Protein AF-A0A0B5JHI3-F1 (afdb_monomer_lite)

Sequence (191 aa):
KFLHDGGWDASKRYFVVAANASNKIAAVDTKTGKLAALIDTAKIPHPGRGANFVHPKFGPVWATGHLGADVVTLISTPSDNPKYKQYKQYNWKVVQEMKHVPGNLFVKTHPKSKHFWADAPQNPEKAVAESVAVWDMADLSKPKKIINVAKDSGLPETKAIKRAVHPEYSADGSEVWISLWGGKTDQSAIV

Radius of gyration: 16.78 Å; chains: 1; bounding box: 39×37×48 Å

pLDDT: mean 96.83, std 4.03, range [58.94, 98.94]

Secondary structure (DSSP, 8-state):
-----EEE-TTSSEEEEEEGGGTEEEEEETTTTEEEEEEE-SSSEEEEEEEEEEETTTEEEEEEEESSSSEEEEEE----SGGGGGGGGGTTSEEEEEE--S----EE--TT-SEEEEE-TT-SSHHHHTEEEEEETTB-SS-SEEEEHHHHTTPPP-SS--EEEEEEE-TTSS-EEEEEE--TTS--EE-

Structure (mmCIF, N/CA/C/O backbone):
data_AF-A0A0B5JHI3-F1
#
_entry.id   AF-A0A0B5JHI3-F1
#
loop_
_atom_site.group_PDB
_atom_site.id
_atom_site.type_symbol
_atom_site.label_atom_id
_atom_site.label_alt_id
_atom_site.label_comp_id
_atom_site.label_asym_id
_atom_site.label_entity_id
_atom_site.label_seq_id
_atom_site.pdbx_PDB_ins_code
_atom_site.Cartn_x
_atom_site.Cartn_y
_atom_site.Cartn_z
_atom_site.occupancy
_atom_site.B_iso_or_equiv
_atom_site.auth_seq_id
_atom_site.auth_comp_id
_atom_site.auth_asym_id
_atom_site.auth_atom_id
_atom_site.pdbx_PDB_model_num
ATOM 1 N N . LYS A 1 1 ? 1.661 23.040 5.994 1.00 58.94 1 LYS A N 1
ATOM 2 C C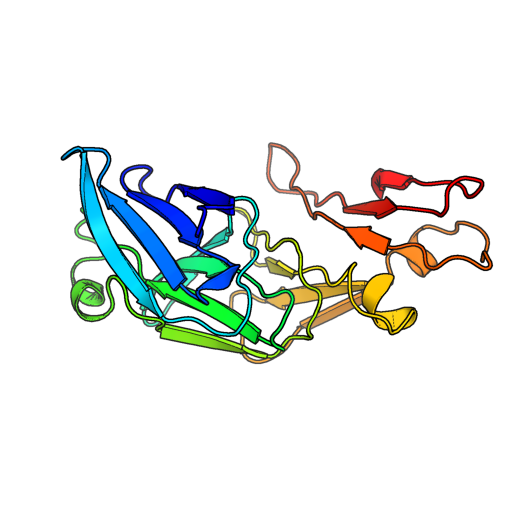A . LYS A 1 1 ? 1.701 21.554 6.002 1.00 58.94 1 LYS A CA 1
ATOM 3 C C . LYS A 1 1 ? 0.374 21.075 5.438 1.00 58.94 1 LYS A C 1
ATOM 5 O O . LYS A 1 1 ? -0.641 21.552 5.924 1.00 58.94 1 LYS A O 1
ATOM 10 N N . PHE A 1 2 ? 0.384 20.235 4.405 1.00 75.44 2 PHE A N 1
ATOM 11 C CA . PHE A 1 2 ? -0.819 19.847 3.663 1.00 75.44 2 PHE A CA 1
ATOM 12 C C . PHE A 1 2 ? -1.090 18.351 3.801 1.00 75.44 2 PHE A C 1
ATOM 14 O O . PHE A 1 2 ? -0.165 17.570 4.033 1.00 75.44 2 PHE A O 1
ATOM 21 N N . LEU A 1 3 ? -2.363 17.988 3.681 1.00 78.19 3 LEU A N 1
ATOM 22 C CA . LEU A 1 3 ? -2.764 16.613 3.421 1.00 78.19 3 LEU A CA 1
ATOM 23 C C . LEU A 1 3 ? -2.479 16.310 1.950 1.00 78.19 3 LEU A C 1
ATOM 25 O O . LEU A 1 3 ? -2.640 17.191 1.105 1.00 78.19 3 LEU A O 1
ATOM 29 N N . HIS A 1 4 ? -2.011 15.101 1.672 1.00 90.81 4 HIS A N 1
ATOM 3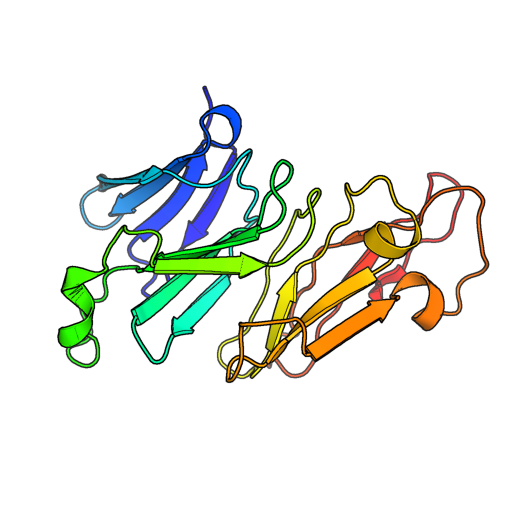0 C CA . HIS A 1 4 ? -1.588 14.691 0.340 1.00 90.81 4 HIS A CA 1
ATOM 31 C C . HIS A 1 4 ? -2.628 13.751 -0.278 1.00 90.81 4 HIS A C 1
ATOM 33 O O . HIS A 1 4 ? -3.484 14.178 -1.046 1.00 90.81 4 HIS A O 1
ATO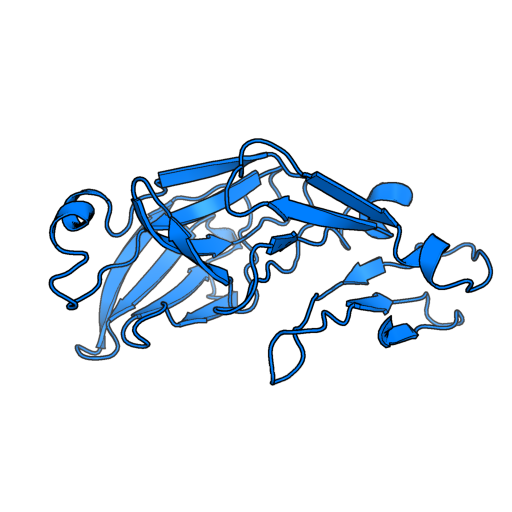M 39 N N . ASP A 1 5 ? -2.603 12.488 0.122 1.00 93.62 5 ASP A N 1
ATOM 40 C CA . ASP A 1 5 ? -3.436 11.405 -0.384 1.00 93.62 5 ASP A CA 1
ATOM 41 C C . ASP A 1 5 ? -3.955 10.537 0.767 1.00 93.62 5 ASP A C 1
ATOM 43 O O . ASP A 1 5 ? -3.453 10.570 1.892 1.00 93.62 5 ASP A O 1
ATOM 47 N N . GLY A 1 6 ? -5.027 9.799 0.508 1.00 96.62 6 GLY A N 1
ATOM 48 C CA . GLY A 1 6 ? -5.704 9.005 1.516 1.00 96.62 6 GLY A CA 1
ATOM 49 C C . GLY A 1 6 ? -6.861 8.202 0.950 1.00 96.62 6 GLY A C 1
ATOM 50 O O . GLY A 1 6 ? -7.236 8.325 -0.219 1.00 96.62 6 GLY A O 1
ATOM 51 N N . GLY A 1 7 ? -7.457 7.384 1.803 1.00 97.94 7 GLY A N 1
ATOM 52 C CA . GLY A 1 7 ? -8.605 6.572 1.447 1.00 97.94 7 GLY A CA 1
ATOM 53 C C . GLY A 1 7 ? -9.458 6.220 2.647 1.00 97.94 7 GLY A C 1
ATOM 54 O O . GLY A 1 7 ? -9.195 6.603 3.783 1.00 97.94 7 GLY A O 1
ATOM 55 N N . TRP A 1 8 ? -10.530 5.498 2.369 1.00 98.62 8 TRP A N 1
ATOM 56 C CA . TRP A 1 8 ? -11.433 5.018 3.397 1.00 98.62 8 TRP A CA 1
ATOM 57 C C . TRP A 1 8 ? -10.847 3.812 4.123 1.00 98.62 8 TRP A C 1
ATOM 59 O O . TRP A 1 8 ? -10.213 2.954 3.501 1.00 98.62 8 TRP A O 1
ATOM 69 N N . ASP A 1 9 ? -11.135 3.706 5.416 1.00 98.44 9 ASP A N 1
ATOM 70 C CA . ASP A 1 9 ? -11.030 2.433 6.120 1.00 98.44 9 ASP A CA 1
ATOM 71 C C . ASP A 1 9 ? -12.020 1.400 5.540 1.00 98.44 9 ASP A C 1
ATOM 73 O O . ASP A 1 9 ? -12.946 1.733 4.792 1.00 98.44 9 ASP A O 1
ATOM 77 N N . ALA A 1 10 ? -11.867 0.132 5.923 1.00 97.44 10 ALA A N 1
ATOM 78 C CA . ALA A 1 10 ? -12.709 -0.959 5.431 1.00 97.44 10 ALA A CA 1
ATOM 79 C C . ALA A 1 10 ? -14.218 -0.742 5.670 1.00 97.44 10 ALA A C 1
ATOM 81 O O . ALA A 1 10 ? -15.034 -1.204 4.870 1.00 97.44 10 ALA A O 1
ATOM 82 N N . SER A 1 11 ? -14.600 -0.047 6.749 1.00 96.94 11 SER A N 1
ATOM 83 C CA . SER A 1 11 ? -16.004 0.241 7.074 1.00 96.94 11 SER A CA 1
ATOM 84 C C . SER A 1 11 ? -16.587 1.436 6.315 1.00 96.94 11 SER A C 1
ATOM 86 O O . SER A 1 11 ? -17.799 1.646 6.366 1.00 96.94 11 SER A O 1
ATOM 88 N N . LYS A 1 12 ? -15.751 2.198 5.593 1.00 97.06 12 LYS A N 1
ATOM 89 C CA . LYS A 1 12 ? -16.116 3.450 4.909 1.00 97.06 12 LYS A CA 1
ATOM 90 C C . LYS A 1 12 ? -16.665 4.527 5.852 1.00 97.06 12 LYS A C 1
ATOM 92 O O . LYS A 1 12 ? -17.479 5.353 5.440 1.00 97.06 12 LYS A O 1
ATOM 97 N N . ARG A 1 13 ? -16.221 4.529 7.110 1.00 97.94 13 ARG A N 1
ATOM 98 C CA . ARG A 1 13 ? -16.588 5.546 8.110 1.00 97.94 13 ARG A CA 1
ATOM 99 C C . ARG A 1 13 ? -15.463 6.540 8.351 1.00 97.94 13 ARG A C 1
ATOM 101 O O . ARG A 1 13 ? -15.719 7.709 8.625 1.00 97.94 13 ARG A O 1
ATOM 108 N N . TYR A 1 14 ? -14.223 6.086 8.278 1.00 98.62 14 TYR A N 1
ATOM 109 C CA . TYR A 1 14 ? -13.064 6.909 8.555 1.00 98.62 14 TYR A CA 1
ATOM 110 C C . TYR A 1 14 ? -12.322 7.207 7.265 1.00 98.62 14 TYR A C 1
ATOM 112 O O . TYR A 1 14 ? -11.934 6.295 6.535 1.00 98.62 14 TYR A O 1
ATOM 120 N N . PHE A 1 15 ? -12.104 8.490 7.001 1.00 98.44 15 PHE A N 1
ATOM 121 C CA . PHE A 1 15 ? -11.183 8.913 5.959 1.00 98.44 15 PHE A CA 1
ATOM 122 C C . PHE A 1 15 ? -9.782 9.025 6.563 1.00 98.44 15 PHE A C 1
ATOM 124 O O . PHE A 1 15 ? -9.563 9.784 7.509 1.00 98.44 15 PHE A O 1
ATOM 131 N N . VAL A 1 16 ? -8.855 8.223 6.047 1.00 98.06 16 VAL A N 1
ATOM 132 C CA . VAL A 1 16 ? -7.486 8.054 6.538 1.00 98.06 16 VAL A CA 1
ATOM 133 C C . VAL A 1 16 ? -6.541 8.670 5.514 1.00 98.06 16 VAL A C 1
ATOM 135 O O . VAL A 1 16 ? -6.488 8.226 4.369 1.00 98.06 16 VAL A O 1
ATOM 138 N N . VAL A 1 17 ? -5.827 9.725 5.902 1.00 97.94 17 VAL A N 1
ATOM 139 C CA . VAL A 1 17 ? -5.123 10.611 4.967 1.00 97.94 17 VAL A CA 1
ATOM 140 C C . VAL A 1 17 ? -3.734 10.989 5.464 1.00 97.94 17 VAL A C 1
ATOM 142 O O . VAL A 1 17 ? -3.527 11.294 6.640 1.00 97.94 17 VAL A O 1
ATOM 145 N N . ALA A 1 18 ? -2.761 10.975 4.559 1.00 97.75 18 ALA A N 1
ATOM 146 C CA . ALA A 1 18 ? -1.377 11.286 4.848 1.00 97.75 18 ALA A CA 1
ATOM 147 C C . ALA A 1 18 ? -1.137 12.794 4.952 1.00 97.75 18 ALA A C 1
ATOM 149 O O . ALA A 1 18 ? -1.386 13.563 4.024 1.00 97.75 18 ALA A O 1
ATOM 150 N N . ALA A 1 19 ? -0.551 13.207 6.073 1.00 96.00 19 ALA A N 1
ATOM 151 C CA . ALA A 1 19 ? 0.162 14.470 6.213 1.00 96.00 19 ALA A CA 1
ATOM 152 C C . ALA A 1 19 ? 1.655 14.197 5.965 1.00 96.00 19 ALA A C 1
ATOM 154 O O . ALA A 1 19 ? 2.467 14.203 6.897 1.00 96.00 19 ALA A O 1
ATOM 155 N N . ASN A 1 20 ? 2.006 13.895 4.711 1.00 88.12 20 ASN A N 1
ATOM 156 C CA . ASN A 1 20 ? 3.274 13.260 4.326 1.00 88.12 20 ASN A CA 1
ATOM 157 C C . ASN A 1 20 ? 4.531 13.972 4.868 1.00 88.12 20 ASN A C 1
ATOM 159 O O . ASN A 1 20 ? 5.359 13.349 5.527 1.00 88.12 20 ASN A O 1
ATOM 163 N N . ALA A 1 21 ? 4.631 15.294 4.715 1.00 93.31 21 ALA A N 1
ATOM 164 C CA . ALA A 1 21 ? 5.753 16.110 5.186 1.00 93.31 21 ALA A CA 1
ATOM 165 C C . ALA A 1 21 ? 5.845 16.206 6.722 1.00 93.31 21 ALA A C 1
ATOM 167 O O . ALA A 1 21 ? 6.767 16.818 7.258 1.00 93.31 21 ALA A O 1
ATOM 168 N N . SER A 1 22 ? 4.868 15.652 7.443 1.00 96.38 22 SER A N 1
ATOM 169 C CA . SER A 1 22 ? 4.857 15.562 8.905 1.00 96.38 22 SER A CA 1
ATOM 170 C C . SER A 1 22 ? 5.034 14.139 9.424 1.00 96.38 22 SER A C 1
ATOM 172 O O . SER A 1 22 ? 4.999 13.976 10.637 1.00 96.38 22 SER A O 1
ATOM 174 N N . ASN A 1 23 ? 5.217 13.141 8.548 1.00 97.88 23 ASN A N 1
ATOM 175 C CA . ASN A 1 23 ? 5.314 11.718 8.903 1.00 97.88 23 ASN A CA 1
ATOM 176 C C . ASN A 1 23 ? 4.109 11.213 9.716 1.00 97.88 23 ASN A C 1
ATOM 178 O O . ASN A 1 23 ? 4.252 10.394 10.622 1.00 97.88 23 ASN A O 1
ATOM 182 N N . LYS A 1 24 ? 2.912 11.724 9.410 1.00 98.31 24 LYS A N 1
ATOM 183 C CA . LYS A 1 24 ? 1.686 11.401 10.144 1.00 98.31 24 LYS A CA 1
ATOM 184 C C . LYS A 1 24 ? 0.563 10.975 9.213 1.00 98.31 24 LYS A C 1
ATOM 186 O O . LYS A 1 24 ? 0.466 11.457 8.083 1.00 98.31 24 LYS A O 1
ATOM 191 N N . ILE A 1 25 ? -0.331 10.156 9.748 1.00 98.56 25 ILE A N 1
ATOM 192 C CA . ILE A 1 25 ? -1.634 9.840 9.171 1.00 98.56 25 ILE A CA 1
ATOM 193 C C . ILE A 1 25 ? -2.717 10.467 10.049 1.00 98.56 25 ILE A C 1
ATOM 195 O O . ILE A 1 25 ? -2.747 10.250 11.258 1.00 98.56 25 ILE A O 1
ATOM 199 N N . ALA A 1 26 ? -3.608 11.253 9.457 1.00 98.25 26 ALA A N 1
ATOM 200 C CA . ALA A 1 26 ? -4.803 11.754 10.121 1.00 98.25 26 ALA A CA 1
ATOM 201 C C . ALA A 1 26 ? -5.988 10.841 9.793 1.00 98.25 26 ALA A C 1
ATOM 203 O O . ALA A 1 26 ? -6.196 10.480 8.637 1.00 98.25 26 ALA A O 1
ATOM 204 N N . ALA A 1 27 ? -6.780 10.491 10.802 1.00 98.31 27 ALA A N 1
ATOM 205 C CA . ALA A 1 27 ? -8.038 9.779 10.630 1.00 98.31 27 ALA A CA 1
ATOM 206 C C . ALA A 1 27 ? -9.198 10.705 10.994 1.00 98.31 27 ALA A C 1
ATOM 208 O O . ALA A 1 27 ? -9.239 11.239 12.103 1.00 98.31 27 ALA A O 1
ATOM 209 N N . VAL A 1 28 ? -10.146 10.887 10.082 1.00 98.25 28 VAL A N 1
ATOM 210 C CA . VAL A 1 28 ? -11.341 11.718 10.272 1.00 98.25 28 VAL A CA 1
ATOM 211 C C . VAL A 1 28 ? -12.564 10.813 10.322 1.00 98.25 28 VAL A C 1
ATOM 213 O O . VAL A 1 28 ? -12.802 10.054 9.388 1.00 98.25 28 VAL A O 1
ATOM 216 N N . ASP A 1 29 ? -13.346 10.889 11.399 1.00 98.38 29 ASP A N 1
ATOM 217 C CA . ASP A 1 29 ? -14.644 10.217 11.495 1.00 98.38 29 ASP A CA 1
ATOM 218 C C . ASP A 1 29 ? -15.668 11.010 10.691 1.00 98.38 29 ASP A C 1
ATOM 220 O O . ASP A 1 29 ? -16.120 12.073 11.120 1.00 98.38 29 ASP A O 1
ATOM 224 N N . THR A 1 30 ? -16.051 10.509 9.522 1.00 97.75 30 THR A N 1
ATOM 225 C CA . THR A 1 30 ? -16.950 11.250 8.630 1.00 97.75 30 THR A CA 1
ATOM 226 C C . THR A 1 30 ? -18.398 11.203 9.091 1.00 97.75 30 THR A C 1
ATOM 228 O O . THR A 1 30 ? -19.191 12.046 8.680 1.00 97.75 30 THR A O 1
ATOM 231 N N . LYS A 1 31 ? -18.737 10.299 10.018 1.00 97.00 31 LYS A N 1
ATOM 232 C CA . LYS A 1 31 ? -20.050 10.291 10.670 1.00 97.00 31 LYS A CA 1
ATOM 233 C C . LYS A 1 31 ? -20.214 11.476 11.619 1.00 97.00 31 LYS A C 1
ATOM 235 O O . LYS A 1 31 ? -21.313 12.003 11.748 1.00 97.00 31 LYS A O 1
ATOM 240 N N . THR A 1 32 ? -19.145 11.869 1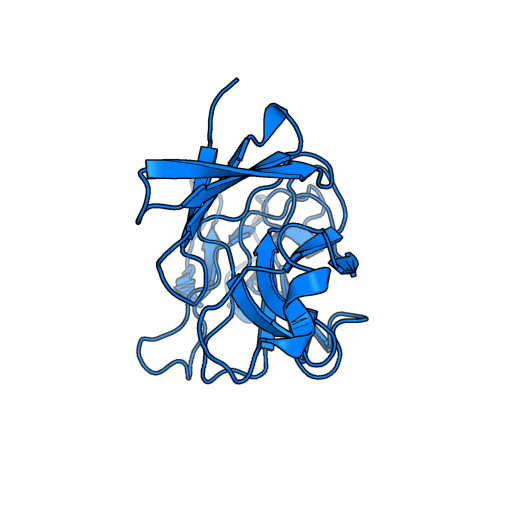2.315 1.00 97.50 32 THR A N 1
ATOM 241 C CA . THR A 1 32 ? -19.180 12.983 13.282 1.00 97.50 32 THR A CA 1
ATOM 242 C C . THR A 1 32 ? -18.551 14.269 12.752 1.00 97.50 32 THR A C 1
ATOM 244 O O . THR A 1 32 ? -18.723 15.319 13.367 1.00 97.50 32 THR A O 1
ATOM 247 N N . GLY A 1 33 ? -17.825 14.201 11.632 1.00 96.62 33 GLY A N 1
ATOM 248 C CA . GLY A 1 33 ? -17.089 15.320 11.045 1.00 96.62 33 GLY A CA 1
ATOM 249 C C . GLY A 1 33 ? -15.859 15.743 11.854 1.00 96.62 33 GLY A C 1
ATOM 250 O O . GLY A 1 33 ? -15.411 16.879 11.724 1.00 96.62 33 GLY A O 1
ATOM 251 N N . LYS A 1 34 ? -15.329 14.874 12.726 1.00 97.81 34 LYS A N 1
ATOM 252 C CA . LYS A 1 34 ? -14.251 15.212 13.671 1.00 97.81 34 LYS A CA 1
ATOM 253 C C . LYS A 1 34 ? -12.987 14.400 13.419 1.00 97.81 34 LYS A C 1
ATOM 255 O O . LYS A 1 34 ? -13.039 13.267 12.945 1.00 97.81 34 LYS A O 1
ATOM 260 N N . LEU A 1 35 ? -11.843 14.969 13.800 1.00 98.06 35 LEU A N 1
ATOM 261 C CA . LEU A 1 35 ? -10.581 14.237 13.867 1.00 98.06 35 LEU A CA 1
ATOM 262 C C . LEU A 1 35 ? -10.716 13.102 14.894 1.00 98.06 35 LEU A C 1
ATOM 264 O O . LEU A 1 35 ? -10.970 13.353 16.070 1.00 98.06 35 LEU A O 1
ATOM 268 N N . ALA A 1 36 ? -10.558 11.864 14.437 1.00 98.12 36 ALA A N 1
ATOM 269 C CA . ALA A 1 36 ? -10.592 10.670 15.271 1.00 98.12 36 ALA A CA 1
ATOM 270 C C . ALA A 1 36 ? -9.218 10.371 15.879 1.00 98.12 36 ALA A C 1
ATOM 272 O O . ALA A 1 36 ? -9.134 9.980 17.041 1.00 98.12 36 ALA A O 1
ATOM 273 N N . ALA A 1 37 ? -8.149 10.551 15.097 1.00 98.31 37 ALA A N 1
ATOM 274 C CA . ALA A 1 37 ? -6.782 10.330 15.547 1.00 98.31 37 ALA A CA 1
ATOM 275 C C . ALA A 1 37 ? -5.752 11.018 14.647 1.00 98.31 37 ALA A C 1
ATOM 277 O O . ALA A 1 37 ? -6.005 11.300 13.473 1.00 98.31 37 ALA A O 1
ATOM 278 N N . LEU A 1 38 ? -4.562 11.221 15.207 1.00 98.19 38 LEU A N 1
ATOM 279 C CA . LEU A 1 38 ? -3.359 11.597 14.482 1.00 98.19 38 LEU A CA 1
ATOM 280 C C . LEU A 1 38 ? -2.263 10.587 14.838 1.00 98.19 38 LEU A C 1
ATOM 282 O O . LEU A 1 38 ? -1.825 10.528 15.983 1.00 98.19 38 LEU A O 1
ATOM 286 N N . ILE A 1 39 ? -1.874 9.769 13.867 1.00 98.62 39 ILE A N 1
ATOM 287 C CA . ILE A 1 39 ? -0.998 8.612 14.043 1.00 98.62 39 ILE A CA 1
ATOM 288 C C . ILE A 1 39 ? 0.394 8.956 13.514 1.00 98.62 39 ILE A C 1
ATOM 290 O O . ILE A 1 39 ? 0.531 9.384 12.368 1.00 98.62 39 ILE A O 1
ATOM 294 N N . ASP A 1 40 ? 1.421 8.768 14.341 1.00 98.44 40 ASP A N 1
ATOM 295 C CA . ASP A 1 40 ? 2.821 8.837 13.920 1.00 98.44 40 ASP A CA 1
ATOM 296 C C . ASP A 1 40 ? 3.211 7.618 13.083 1.00 98.44 40 ASP A C 1
ATOM 298 O O . ASP A 1 40 ? 2.812 6.494 13.380 1.00 98.44 40 ASP A O 1
ATOM 302 N N . THR A 1 41 ? 3.991 7.849 12.030 1.00 98.25 41 THR A N 1
ATOM 303 C CA . THR A 1 41 ? 4.439 6.814 11.089 1.00 98.25 41 THR A CA 1
ATOM 304 C C . THR A 1 41 ? 5.890 7.043 10.680 1.00 98.25 41 THR A C 1
ATOM 306 O O . THR A 1 41 ? 6.493 8.067 11.013 1.00 98.25 41 THR A O 1
ATOM 309 N N . ALA A 1 42 ? 6.449 6.106 9.917 1.00 98.38 42 ALA A N 1
ATOM 310 C CA . ALA A 1 42 ? 7.751 6.284 9.296 1.00 98.38 42 ALA A CA 1
ATOM 311 C C . ALA A 1 42 ? 7.769 7.441 8.268 1.00 98.38 42 ALA A C 1
ATOM 313 O O . ALA A 1 42 ? 6.756 8.061 7.929 1.00 98.38 42 ALA A O 1
ATOM 314 N N . LYS A 1 43 ? 8.963 7.762 7.766 1.00 98.31 43 LYS A N 1
ATOM 315 C CA . LYS A 1 43 ? 9.224 8.971 6.975 1.00 98.31 43 LYS A CA 1
ATOM 316 C C . LYS A 1 43 ? 8.429 9.016 5.659 1.00 98.31 43 LYS A C 1
ATOM 318 O O . LYS A 1 43 ? 8.504 8.088 4.861 1.00 98.31 43 LYS A O 1
ATOM 323 N N . ILE A 1 44 ? 7.738 10.133 5.412 1.00 97.81 44 ILE A N 1
ATOM 324 C CA . ILE A 1 44 ? 6.985 10.467 4.186 1.00 97.81 44 ILE A CA 1
ATOM 325 C C . ILE A 1 44 ? 6.042 9.321 3.759 1.00 97.81 44 ILE A C 1
ATOM 327 O O . ILE A 1 44 ? 6.320 8.637 2.770 1.00 97.81 44 ILE A O 1
ATOM 331 N N . PRO A 1 45 ? 4.949 9.072 4.507 1.00 98.44 45 PRO A N 1
ATOM 332 C CA . PRO A 1 45 ? 3.928 8.116 4.089 1.00 98.44 45 PRO A CA 1
ATOM 333 C C . PRO A 1 45 ? 3.295 8.556 2.765 1.00 98.44 45 PRO A C 1
ATOM 335 O O . PRO A 1 45 ? 3.018 9.744 2.578 1.00 98.44 45 PRO A O 1
ATOM 338 N N . HIS A 1 46 ? 3.077 7.595 1.870 1.00 98.31 46 HIS A N 1
ATOM 339 C CA . HIS A 1 46 ? 2.471 7.802 0.555 1.00 98.31 46 HIS A CA 1
ATOM 340 C C . HIS A 1 46 ? 1.553 6.611 0.212 1.00 98.31 46 HIS A C 1
ATOM 342 O O . HIS A 1 46 ? 1.994 5.635 -0.393 1.00 98.31 46 HIS A O 1
ATOM 348 N N . PRO A 1 47 ? 0.292 6.618 0.670 1.00 96.81 47 PRO A N 1
ATOM 349 C CA . PRO A 1 47 ? -0.613 5.477 0.522 1.00 96.81 47 PRO A CA 1
ATOM 350 C C . PRO A 1 47 ? -1.289 5.329 -0.847 1.00 96.81 47 PRO A C 1
ATOM 352 O O . PRO A 1 47 ? -1.824 4.256 -1.149 1.00 96.81 47 PRO A O 1
ATOM 355 N N . GLY A 1 48 ? -1.422 6.401 -1.626 1.00 96.62 48 GLY A N 1
ATOM 356 C CA . GLY A 1 48 ? -2.547 6.540 -2.548 1.00 96.62 48 GLY A CA 1
ATOM 357 C C . GLY A 1 48 ? -3.867 6.478 -1.770 1.00 96.62 48 GLY A C 1
ATOM 358 O O . GLY A 1 48 ? -4.119 7.285 -0.882 1.00 96.62 48 GLY A O 1
ATOM 359 N N . ARG A 1 49 ? -4.703 5.469 -2.050 1.00 98.25 49 ARG A N 1
ATOM 360 C CA . ARG A 1 49 ? -5.898 5.155 -1.232 1.00 98.25 49 ARG A CA 1
ATOM 361 C C . ARG A 1 49 ? -5.587 4.249 -0.027 1.00 98.25 49 ARG A C 1
ATOM 363 O O . ARG A 1 49 ? -6.443 4.052 0.836 1.00 98.25 49 ARG A O 1
ATOM 370 N N . GLY A 1 50 ? -4.381 3.691 0.022 1.00 98.56 50 GLY A N 1
ATOM 371 C CA . GLY A 1 50 ? -3.975 2.638 0.945 1.00 98.56 50 GLY A CA 1
ATOM 372 C C . GLY A 1 50 ? -4.628 1.290 0.646 1.00 98.56 50 GLY A C 1
ATOM 373 O O . GLY A 1 50 ? -5.333 1.112 -0.353 1.00 98.56 50 GLY A O 1
ATOM 374 N N . ALA A 1 51 ? -4.377 0.320 1.522 1.00 98.81 51 ALA A N 1
ATOM 375 C CA . ALA A 1 51 ? -4.866 -1.049 1.375 1.00 98.81 51 ALA A CA 1
ATOM 376 C C . ALA A 1 51 ? -5.502 -1.548 2.677 1.00 98.81 51 ALA A C 1
ATOM 378 O O . ALA A 1 51 ? -4.863 -1.554 3.724 1.00 98.81 51 ALA A O 1
ATOM 379 N N . ASN A 1 52 ? -6.760 -1.984 2.598 1.00 98.81 52 ASN A N 1
ATOM 380 C CA . ASN A 1 52 ? -7.522 -2.493 3.736 1.00 98.81 52 ASN A CA 1
ATOM 381 C C . ASN A 1 52 ? -7.537 -4.023 3.749 1.00 98.81 52 ASN A C 1
ATOM 383 O O . ASN A 1 52 ? -7.811 -4.638 2.718 1.00 98.81 52 ASN A O 1
ATOM 387 N N . PHE A 1 53 ? -7.333 -4.634 4.914 1.00 98.62 53 PHE A N 1
ATOM 388 C CA . PHE A 1 53 ? -7.522 -6.073 5.120 1.00 98.62 53 PHE A CA 1
ATOM 389 C C . PHE A 1 53 ? -7.727 -6.397 6.606 1.00 98.62 53 PHE A C 1
ATOM 391 O O . PHE A 1 53 ? -7.686 -5.519 7.466 1.00 98.62 53 PHE A O 1
ATOM 398 N N . VAL A 1 54 ? -7.985 -7.668 6.919 1.00 98.06 54 VAL A N 1
ATOM 399 C CA . VAL A 1 54 ? -8.124 -8.143 8.301 1.00 98.06 54 VAL A CA 1
ATOM 400 C C . VAL A 1 54 ? -6.861 -8.898 8.687 1.00 98.06 54 VAL A C 1
ATOM 402 O O . VAL A 1 54 ? -6.604 -9.986 8.181 1.00 98.06 54 VAL A O 1
ATOM 405 N N . HIS A 1 55 ? -6.088 -8.328 9.602 1.00 97.56 55 HIS A N 1
ATOM 406 C CA . HIS A 1 55 ? -4.916 -8.963 10.181 1.00 97.56 55 HIS A CA 1
ATOM 407 C C . HIS A 1 55 ? -5.331 -9.983 11.259 1.00 97.56 55 HIS A C 1
ATOM 409 O O . HIS A 1 55 ? -6.134 -9.640 12.135 1.00 97.56 55 HIS A O 1
ATOM 415 N N . PRO A 1 56 ? -4.765 -11.204 11.292 1.00 95.06 56 PRO A N 1
ATOM 416 C CA . PRO A 1 56 ? -5.187 -12.251 12.232 1.00 95.06 56 PRO A CA 1
ATOM 417 C C . PRO A 1 56 ? -5.042 -11.840 13.707 1.00 95.06 56 PRO A C 1
ATOM 419 O O . PRO A 1 56 ? -5.900 -12.149 14.536 1.00 95.06 56 PRO A O 1
ATOM 422 N N . LYS A 1 57 ? -3.985 -11.086 14.033 1.00 96.81 57 LYS A N 1
ATOM 423 C CA . LYS A 1 57 ? -3.690 -10.629 15.403 1.00 96.81 57 LYS A CA 1
ATOM 424 C C . LYS A 1 57 ? -4.316 -9.279 15.770 1.00 96.81 57 LYS A C 1
ATOM 426 O O . LYS A 1 57 ? -4.556 -9.025 16.945 1.00 96.81 57 LYS A O 1
ATOM 431 N N . PHE A 1 58 ? -4.564 -8.412 14.786 1.00 98.06 58 PHE A N 1
ATOM 432 C CA . PHE A 1 58 ? -4.879 -6.994 15.028 1.00 98.06 58 PHE A CA 1
ATOM 433 C C . PHE A 1 58 ? -6.244 -6.562 14.484 1.00 98.06 58 PHE A C 1
ATOM 435 O O . PHE A 1 58 ? -6.641 -5.416 14.680 1.00 98.06 58 PHE A O 1
ATOM 442 N N . GLY A 1 59 ? -6.982 -7.470 13.840 1.00 97.75 59 GLY A N 1
ATOM 443 C CA . GLY A 1 59 ? -8.285 -7.166 13.265 1.00 97.75 59 GLY A CA 1
ATOM 444 C C . GLY A 1 59 ? -8.173 -6.301 12.008 1.00 97.75 59 GLY A C 1
ATOM 445 O O . GLY A 1 59 ? -7.194 -6.424 11.272 1.00 97.75 59 GLY A O 1
ATOM 446 N N . PRO A 1 60 ? -9.179 -5.461 11.715 1.00 98.56 60 PRO A N 1
ATOM 447 C CA . PRO A 1 60 ? -9.148 -4.561 10.569 1.00 98.56 60 PRO A CA 1
ATOM 448 C C . PRO A 1 60 ? -7.953 -3.604 10.627 1.00 98.56 60 PRO A C 1
ATOM 450 O O . PRO A 1 60 ? -7.720 -2.935 11.638 1.00 98.56 60 PRO A O 1
ATOM 453 N N . VAL A 1 61 ? -7.206 -3.546 9.529 1.00 98.81 61 VAL A N 1
ATOM 454 C CA . VAL A 1 61 ? -6.067 -2.649 9.351 1.00 98.81 61 VAL A CA 1
ATOM 455 C C . VAL A 1 61 ? -6.142 -1.951 7.997 1.00 98.81 61 VAL A C 1
ATOM 457 O O . VAL A 1 61 ? -6.683 -2.490 7.027 1.00 98.81 61 VAL A O 1
ATOM 460 N N . TRP A 1 62 ? -5.542 -0.768 7.943 1.00 98.88 62 TRP A N 1
ATOM 461 C CA . TRP A 1 62 ? -5.260 -0.007 6.736 1.00 98.88 62 TRP A CA 1
ATOM 462 C C . TRP A 1 62 ? -3.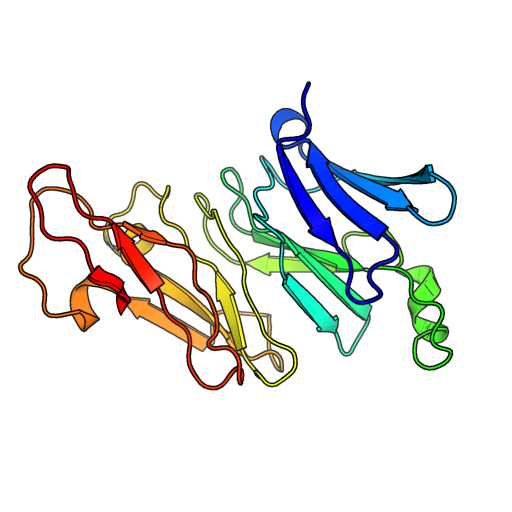744 0.180 6.613 1.00 98.88 62 TRP A C 1
ATOM 464 O O . TRP A 1 62 ? -3.061 0.425 7.610 1.00 98.88 62 TRP A O 1
ATOM 474 N N . ALA A 1 63 ? -3.215 0.042 5.401 1.00 98.81 63 ALA A N 1
ATOM 475 C CA . ALA A 1 63 ? -1.784 0.075 5.131 1.00 98.81 63 ALA A CA 1
ATOM 476 C C . ALA A 1 63 ? -1.367 1.278 4.279 1.00 98.81 63 ALA A C 1
ATOM 478 O O . ALA A 1 63 ? -2.077 1.662 3.346 1.00 98.81 63 ALA A O 1
ATOM 479 N N . THR A 1 64 ? -0.160 1.777 4.543 1.00 98.81 64 THR A N 1
ATOM 480 C CA . THR A 1 64 ? 0.553 2.770 3.726 1.00 98.81 64 THR A CA 1
ATOM 481 C C . THR A 1 64 ? 1.997 2.338 3.527 1.00 98.81 64 THR A C 1
ATOM 483 O O . THR A 1 64 ? 2.621 1.832 4.457 1.00 98.81 64 THR A O 1
ATOM 486 N N . GLY A 1 65 ? 2.555 2.568 2.342 1.00 98.50 65 GLY A N 1
ATOM 487 C CA . GLY A 1 65 ? 4.005 2.563 2.180 1.00 98.50 65 GLY A CA 1
ATOM 488 C C . GLY A 1 65 ? 4.584 3.970 2.288 1.00 98.50 65 GLY A C 1
ATOM 489 O O . GLY A 1 65 ? 3.896 4.913 2.701 1.00 98.50 65 GLY A O 1
ATOM 490 N N . HIS A 1 66 ? 5.880 4.081 2.002 1.00 98.75 66 HIS A N 1
ATOM 491 C CA . HIS A 1 66 ? 6.676 5.258 2.319 1.00 98.75 66 HIS A CA 1
ATOM 492 C C . HIS A 1 66 ? 7.657 5.606 1.196 1.00 98.75 66 HIS A C 1
ATOM 494 O O . HIS A 1 66 ? 8.399 4.761 0.692 1.00 98.75 66 HIS A O 1
ATOM 500 N N . LEU A 1 67 ? 7.734 6.896 0.873 1.00 98.19 67 LEU A N 1
ATOM 501 C CA . LEU A 1 67 ? 8.775 7.423 -0.007 1.00 98.19 67 LEU A CA 1
ATOM 502 C C . LEU A 1 67 ? 10.135 7.453 0.695 1.00 98.19 67 LEU A C 1
ATOM 504 O O . LEU A 1 67 ? 11.161 7.204 0.068 1.00 98.19 67 LEU A O 1
ATOM 508 N N . GLY A 1 68 ? 10.149 7.775 1.992 1.00 97.62 68 GLY A N 1
ATOM 509 C CA . GLY A 1 68 ? 11.371 8.074 2.740 1.00 97.62 68 GLY A CA 1
ATOM 510 C C . GLY A 1 68 ? 11.824 7.004 3.731 1.00 97.62 68 GLY A C 1
ATOM 511 O O . GLY A 1 68 ? 12.778 7.264 4.462 1.00 97.62 68 GLY A O 1
ATOM 512 N N . ALA A 1 69 ? 11.145 5.860 3.800 1.00 98.50 69 ALA A N 1
ATOM 513 C CA . ALA A 1 69 ? 11.442 4.779 4.737 1.00 98.50 69 ALA A CA 1
ATOM 514 C C . ALA A 1 69 ? 11.294 3.413 4.064 1.00 98.50 69 ALA A C 1
ATOM 516 O O . ALA A 1 69 ? 10.588 3.276 3.071 1.00 98.50 69 ALA A O 1
ATOM 517 N N . ASP A 1 70 ? 11.954 2.404 4.619 1.00 98.25 70 ASP A N 1
ATOM 518 C CA . ASP A 1 70 ? 12.050 1.052 4.065 1.00 98.25 70 ASP A CA 1
ATOM 519 C C . ASP A 1 70 ? 11.043 0.078 4.697 1.00 98.25 70 ASP A C 1
ATOM 521 O O . ASP A 1 70 ? 11.333 -1.096 4.943 1.00 98.25 70 ASP A O 1
ATOM 525 N N . VAL A 1 71 ? 9.837 0.582 4.958 1.00 98.75 71 VAL A N 1
ATOM 526 C CA . VAL A 1 71 ? 8.739 -0.167 5.570 1.00 98.75 71 VAL A CA 1
ATOM 527 C C . VAL A 1 71 ? 7.407 0.121 4.883 1.00 98.75 71 VAL A C 1
ATOM 529 O O . VAL A 1 71 ? 7.210 1.175 4.281 1.00 98.75 71 VAL A O 1
ATOM 532 N N . VAL A 1 72 ? 6.472 -0.817 5.018 1.00 98.88 72 VAL A N 1
ATOM 533 C CA . VAL A 1 72 ? 5.029 -0.592 4.880 1.00 98.88 72 VAL A CA 1
ATOM 534 C C . VAL A 1 72 ? 4.423 -0.616 6.281 1.00 98.88 72 VAL A C 1
ATOM 536 O O . VAL A 1 72 ? 4.623 -1.569 7.032 1.00 98.88 72 VAL A O 1
ATOM 539 N N . THR A 1 73 ? 3.673 0.422 6.632 1.00 98.88 73 THR A N 1
ATOM 540 C CA . THR A 1 73 ? 3.074 0.606 7.957 1.00 98.88 73 THR A CA 1
ATOM 541 C C . THR A 1 73 ? 1.630 0.115 7.959 1.00 98.88 73 THR A C 1
ATOM 543 O O . THR A 1 73 ? 0.827 0.552 7.132 1.00 98.88 73 THR A O 1
ATOM 546 N N . LEU A 1 74 ? 1.279 -0.748 8.917 1.00 98.88 74 LEU A N 1
ATOM 547 C CA . LEU A 1 74 ? -0.093 -1.192 9.175 1.00 98.88 74 LEU A CA 1
ATOM 548 C C . LEU A 1 74 ? -0.676 -0.447 10.377 1.00 98.88 74 LEU A C 1
ATOM 550 O O . LEU A 1 74 ? -0.129 -0.503 11.481 1.00 98.88 74 LEU A O 1
ATOM 554 N N . ILE A 1 75 ? -1.818 0.207 10.176 1.00 98.94 75 ILE A N 1
ATOM 555 C CA . ILE A 1 75 ? -2.552 0.948 11.206 1.00 98.94 75 ILE A CA 1
ATOM 556 C C . ILE A 1 75 ? -3.874 0.233 11.463 1.00 98.94 75 ILE A C 1
ATOM 558 O O . ILE A 1 75 ? -4.639 -0.011 10.532 1.00 98.94 75 ILE A O 1
ATOM 562 N N . SER A 1 76 ? -4.168 -0.096 12.720 1.00 98.75 76 SER A N 1
ATOM 563 C CA . SER A 1 76 ? -5.465 -0.686 13.072 1.00 98.75 76 SER A CA 1
ATOM 564 C C . SER A 1 76 ? -6.580 0.357 13.010 1.00 98.75 76 SER A C 1
ATOM 566 O O . SER A 1 76 ? -6.448 1.465 13.540 1.00 98.75 76 SER A O 1
ATOM 568 N N . THR A 1 77 ? -7.690 -0.003 12.367 1.00 98.62 77 THR A N 1
ATOM 569 C CA . THR A 1 77 ? -8.852 0.871 12.161 1.00 98.62 77 THR A CA 1
ATOM 570 C C . THR A 1 77 ? -10.046 0.378 12.983 1.00 98.62 77 THR A C 1
ATOM 572 O O . THR A 1 77 ? -10.332 -0.823 12.966 1.00 98.62 77 THR A O 1
ATOM 575 N N . PRO A 1 78 ? -10.795 1.265 13.666 1.00 97.81 78 PRO A N 1
ATOM 576 C CA . PRO A 1 78 ? -12.000 0.872 14.382 1.00 97.81 78 PRO A CA 1
ATOM 577 C C . PRO A 1 78 ? -13.049 0.237 13.471 1.00 97.81 78 PRO A C 1
ATOM 579 O O . PRO A 1 78 ? -13.197 0.602 12.311 1.00 97.81 78 PRO A O 1
ATOM 582 N N . SER A 1 79 ? -13.846 -0.661 14.044 1.00 96.06 79 SER A N 1
ATOM 583 C CA . SER A 1 79 ? -15.026 -1.224 13.395 1.00 96.06 79 SER A CA 1
ATOM 584 C C . SER A 1 79 ? -16.151 -1.407 14.410 1.00 96.06 79 SER A C 1
ATOM 586 O O . SER A 1 79 ? -15.922 -1.884 15.524 1.00 96.06 79 SER A O 1
ATOM 588 N N . ASP A 1 80 ? -17.378 -1.099 13.988 1.00 94.00 80 ASP A N 1
ATOM 589 C CA . ASP A 1 80 ? -18.597 -1.319 14.775 1.00 94.00 80 ASP A CA 1
ATOM 590 C C . ASP A 1 80 ? -19.104 -2.772 14.689 1.00 94.00 80 ASP A C 1
ATOM 592 O O . ASP A 1 80 ? -19.927 -3.191 15.500 1.00 94.00 80 ASP A O 1
ATOM 596 N N . ASN A 1 81 ? -18.586 -3.578 13.750 1.00 95.69 81 ASN A N 1
ATOM 597 C CA . ASN A 1 81 ? -18.914 -5.002 13.665 1.00 95.69 81 ASN A CA 1
ATOM 598 C C . ASN A 1 81 ? -18.486 -5.739 14.958 1.00 95.69 81 ASN A C 1
ATOM 600 O O . ASN A 1 81 ? -17.287 -5.751 15.270 1.00 95.69 81 ASN A O 1
ATOM 604 N N . PRO A 1 82 ? -19.415 -6.405 15.681 1.00 96.44 82 PRO A N 1
ATOM 605 C CA . PRO A 1 82 ? -19.124 -7.106 16.934 1.00 96.44 82 PRO A CA 1
ATOM 606 C C . PRO A 1 82 ? -17.993 -8.134 16.834 1.00 96.44 82 PRO A C 1
ATOM 608 O O . PRO A 1 82 ? -17.260 -8.314 17.806 1.00 96.44 82 PRO A O 1
ATOM 611 N N . LYS A 1 83 ? -17.794 -8.739 15.651 1.00 96.69 83 LYS A N 1
ATOM 612 C CA . LYS A 1 83 ? -16.702 -9.687 15.363 1.00 96.69 83 LYS A CA 1
ATOM 613 C C . LYS A 1 83 ? -15.313 -9.109 15.639 1.00 96.69 83 LYS A C 1
ATOM 615 O O . LYS A 1 83 ? -14.376 -9.876 15.836 1.00 96.69 83 LYS A O 1
ATOM 620 N N . TYR A 1 84 ? -15.159 -7.785 15.622 1.00 97.25 84 TYR A N 1
ATOM 621 C CA . TYR A 1 84 ? -13.872 -7.113 15.803 1.00 97.25 84 TYR A CA 1
ATOM 622 C C . TYR A 1 84 ? -13.747 -6.381 17.148 1.00 97.25 84 TYR A C 1
ATOM 624 O O . TYR A 1 84 ? -12.770 -5.664 17.370 1.00 97.25 84 TYR A O 1
ATOM 632 N N . LYS A 1 85 ? -14.696 -6.569 18.078 1.00 96.44 85 LYS A N 1
ATOM 633 C CA . LYS A 1 85 ? -14.702 -5.884 19.384 1.00 96.44 85 LYS A CA 1
ATOM 634 C C . LYS A 1 85 ? -13.438 -6.169 20.203 1.00 96.44 85 LYS A C 1
ATOM 636 O O . LYS A 1 85 ? -12.956 -5.267 20.885 1.00 96.44 85 LYS A O 1
ATOM 641 N N . GLN A 1 86 ? -12.884 -7.377 20.104 1.00 97.31 86 GLN A N 1
ATOM 642 C CA . GLN A 1 86 ? -11.660 -7.791 20.798 1.00 97.31 86 GLN A CA 1
ATOM 643 C C . GLN A 1 86 ? -10.372 -7.141 20.273 1.00 97.31 86 GLN A C 1
ATOM 645 O O . GLN A 1 86 ? -9.315 -7.384 20.843 1.00 97.31 86 GLN A O 1
ATOM 650 N N . TYR A 1 87 ? -10.426 -6.352 19.193 1.00 98.06 87 TYR A N 1
ATOM 651 C CA . TYR A 1 87 ? -9.259 -5.652 18.639 1.00 98.06 87 TYR A CA 1
ATOM 652 C C . TYR A 1 87 ? -9.228 -4.158 18.988 1.00 98.06 87 TYR A C 1
ATOM 654 O O . TYR A 1 87 ? -8.279 -3.465 18.629 1.00 98.06 87 TYR A O 1
ATOM 662 N N . LYS A 1 88 ? -10.232 -3.645 19.718 1.00 97.06 88 LYS A N 1
ATOM 663 C CA . LYS A 1 88 ? -10.387 -2.206 20.004 1.00 97.06 88 LYS A CA 1
ATOM 664 C C . LYS A 1 88 ? -9.163 -1.561 20.659 1.00 97.06 88 LYS A C 1
ATOM 666 O O . LYS A 1 88 ? -8.922 -0.379 20.435 1.00 97.06 88 LYS A O 1
ATOM 671 N N . GLN A 1 89 ? -8.382 -2.313 21.433 1.00 97.94 89 GLN A N 1
ATOM 672 C CA . GLN A 1 89 ? -7.150 -1.830 22.066 1.00 97.94 89 GLN A CA 1
ATOM 673 C C . GLN A 1 89 ? -6.057 -1.402 21.071 1.00 97.94 89 GLN A C 1
ATOM 675 O O . GLN A 1 89 ? -5.118 -0.704 21.470 1.00 97.94 89 GLN A O 1
ATOM 680 N N . TYR A 1 90 ? -6.154 -1.819 19.805 1.00 98.62 90 TYR A N 1
ATOM 681 C CA . TYR A 1 90 ? -5.192 -1.499 18.751 1.00 98.62 90 TYR A CA 1
ATOM 682 C C . TYR A 1 90 ? -5.573 -0.279 17.916 1.00 98.62 90 TYR A C 1
ATOM 684 O O . TYR A 1 90 ? -4.701 0.282 17.261 1.00 98.62 90 TYR A O 1
ATOM 692 N N . ASN A 1 91 ? -6.838 0.144 17.955 1.00 98.38 91 ASN A N 1
ATOM 693 C CA . ASN A 1 91 ? -7.355 1.219 17.115 1.00 98.38 91 ASN A CA 1
ATOM 694 C C . ASN A 1 91 ? -6.447 2.458 17.135 1.00 98.38 91 ASN A C 1
ATOM 696 O O . ASN A 1 91 ? -6.072 2.943 18.205 1.00 98.38 91 ASN A O 1
ATOM 700 N N . TRP A 1 92 ? -6.142 2.969 15.940 1.00 98.56 92 TRP A N 1
ATOM 701 C CA . TRP A 1 92 ? -5.299 4.145 15.696 1.00 98.56 92 TRP A CA 1
ATOM 702 C C . TRP A 1 92 ? -3.841 4.019 16.131 1.00 98.56 92 TRP A C 1
ATOM 704 O O . TRP A 1 92 ? -3.149 5.023 16.289 1.00 98.56 92 TRP A O 1
ATOM 714 N N . LYS A 1 93 ? -3.352 2.790 16.292 1.00 98.75 93 LYS A N 1
ATOM 715 C CA . LYS A 1 93 ? -1.935 2.510 16.516 1.00 98.75 93 LYS A CA 1
ATOM 716 C C . LYS A 1 93 ? -1.330 1.898 15.264 1.00 98.75 93 LYS A C 1
ATOM 718 O O . LYS A 1 93 ? -1.982 1.109 14.575 1.00 98.75 93 LYS A O 1
ATOM 723 N N . VAL A 1 94 ? -0.063 2.220 15.019 1.00 98.81 94 VAL A N 1
ATOM 724 C CA . VAL A 1 94 ? 0.792 1.381 14.180 1.00 98.81 94 VAL A CA 1
ATOM 725 C C . VAL A 1 94 ? 0.936 0.040 14.893 1.00 98.81 94 VAL A C 1
ATOM 727 O O . VAL A 1 94 ? 1.410 -0.015 16.027 1.00 98.81 94 VAL A O 1
ATOM 730 N N . VAL A 1 95 ? 0.453 -1.027 14.264 1.00 98.62 95 VAL A N 1
ATOM 731 C CA . VAL A 1 95 ? 0.435 -2.375 14.859 1.00 98.62 95 VAL A CA 1
ATOM 732 C C . VAL A 1 95 ? 1.532 -3.275 14.312 1.00 98.62 95 VAL A C 1
ATOM 734 O O . VAL A 1 95 ? 1.907 -4.247 14.967 1.00 98.62 95 VAL A O 1
ATOM 737 N N . GLN A 1 96 ? 2.040 -2.960 13.123 1.00 98.56 96 GLN A N 1
ATOM 738 C CA . GLN A 1 96 ? 3.117 -3.690 12.475 1.00 98.56 96 GLN A CA 1
ATOM 739 C C . GLN A 1 96 ? 3.760 -2.826 11.393 1.00 98.56 96 GLN A C 1
ATOM 741 O O . GLN A 1 96 ? 3.074 -2.090 10.684 1.00 98.56 96 GLN A O 1
ATOM 746 N N . GLU A 1 97 ? 5.067 -2.989 11.235 1.00 98.62 97 GLU A N 1
ATOM 747 C CA . GLU A 1 97 ? 5.822 -2.516 10.082 1.00 98.62 97 GLU A CA 1
ATOM 748 C C . GLU A 1 97 ? 6.341 -3.737 9.316 1.00 98.62 97 GLU A C 1
ATOM 750 O O . GLU A 1 97 ? 6.968 -4.632 9.887 1.00 98.62 97 GLU A O 1
ATOM 755 N N . MET A 1 98 ? 6.029 -3.812 8.025 1.00 98.38 98 MET A N 1
ATOM 756 C CA . MET A 1 98 ? 6.533 -4.840 7.117 1.00 98.38 98 MET A CA 1
ATOM 757 C C . MET A 1 98 ? 7.794 -4.308 6.445 1.00 98.38 98 MET A C 1
ATOM 759 O O . MET A 1 98 ? 7.766 -3.204 5.901 1.00 98.38 98 MET A O 1
ATOM 763 N N . LYS A 1 99 ? 8.887 -5.078 6.438 1.00 98.38 99 LYS A N 1
ATOM 764 C CA . LYS A 1 99 ? 10.117 -4.652 5.759 1.00 98.38 99 LYS A CA 1
ATOM 765 C C . LYS A 1 99 ? 9.883 -4.531 4.253 1.00 98.38 99 LYS A C 1
ATOM 767 O O . LYS A 1 99 ? 9.410 -5.480 3.635 1.00 98.38 99 LYS A O 1
ATOM 772 N N . HIS A 1 100 ? 10.253 -3.392 3.679 1.00 98.25 100 HIS A N 1
ATOM 773 C CA . HIS A 1 100 ? 10.222 -3.097 2.244 1.00 98.25 100 HIS A CA 1
ATOM 774 C C . HIS A 1 100 ? 11.467 -2.268 1.877 1.00 98.25 100 HIS A C 1
ATOM 776 O O . HIS A 1 100 ? 12.535 -2.459 2.460 1.00 98.25 100 HIS A O 1
ATOM 782 N N . VAL A 1 101 ? 11.341 -1.350 0.921 1.00 98.44 101 VAL A N 1
ATOM 783 C CA . VAL A 1 101 ? 12.377 -0.426 0.458 1.00 98.44 101 VAL A CA 1
ATOM 784 C C . VAL A 1 101 ? 11.797 0.989 0.311 1.00 98.44 101 VAL A C 1
ATOM 786 O O . VAL A 1 101 ? 10.584 1.128 0.126 1.00 98.44 101 VAL A O 1
ATOM 789 N N . PRO A 1 102 ? 12.627 2.047 0.364 1.00 98.44 102 PRO A N 1
ATOM 790 C CA . PRO A 1 102 ? 12.171 3.412 0.123 1.00 98.44 102 PRO A CA 1
ATOM 791 C C . PRO A 1 102 ? 11.727 3.624 -1.328 1.00 98.44 102 PRO A C 1
ATOM 793 O O . PRO A 1 102 ? 12.134 2.895 -2.237 1.00 98.44 102 PRO A O 1
ATOM 796 N N . GLY A 1 103 ? 10.942 4.676 -1.553 1.00 98.44 103 GLY A N 1
ATOM 797 C CA . GLY A 1 103 ? 10.441 5.045 -2.877 1.00 98.44 103 GLY A CA 1
ATOM 798 C C . GLY A 1 103 ? 9.125 4.369 -3.275 1.00 98.44 103 GLY A C 1
ATOM 799 O O . GLY A 1 103 ? 8.772 4.401 -4.456 1.00 98.44 103 GLY A O 1
ATOM 800 N N . ASN A 1 104 ? 8.403 3.771 -2.320 1.00 98.62 104 ASN A N 1
ATOM 801 C CA . ASN A 1 104 ? 7.044 3.274 -2.537 1.00 98.62 104 ASN A CA 1
ATOM 802 C C . ASN A 1 104 ? 6.069 4.438 -2.768 1.00 98.62 104 ASN A C 1
ATOM 804 O O . ASN A 1 104 ? 6.134 5.451 -2.065 1.00 98.62 104 ASN A O 1
ATOM 808 N N . LEU A 1 105 ? 5.170 4.273 -3.741 1.00 98.56 105 LEU A N 1
ATOM 809 C CA . LEU A 1 105 ? 4.064 5.201 -3.990 1.00 98.56 105 LEU A CA 1
ATOM 810 C C . LEU A 1 105 ? 2.704 4.567 -3.710 1.00 98.56 105 LEU A C 1
ATOM 812 O O . LEU A 1 105 ? 1.777 5.272 -3.311 1.00 98.56 105 LEU A O 1
ATOM 816 N N . PHE A 1 106 ? 2.557 3.265 -3.952 1.00 98.88 106 PHE A N 1
ATOM 817 C CA . PHE A 1 106 ? 1.273 2.598 -3.814 1.00 98.88 106 PHE A CA 1
ATOM 818 C C . PHE A 1 106 ? 1.395 1.232 -3.155 1.00 98.88 106 PHE A C 1
ATOM 820 O O . PHE A 1 106 ? 2.308 0.442 -3.412 1.00 98.88 106 PHE A O 1
ATOM 827 N N . VAL A 1 107 ? 0.391 0.941 -2.335 1.00 98.88 107 VAL A N 1
ATOM 828 C CA . VAL A 1 107 ? 0.124 -0.383 -1.784 1.00 98.88 107 VAL A CA 1
ATOM 829 C C . VAL A 1 107 ? -1.257 -0.849 -2.226 1.00 98.88 107 VAL A C 1
ATOM 831 O O . VAL A 1 107 ? -2.162 -0.033 -2.431 1.00 98.88 107 VAL A O 1
ATOM 834 N N . LYS A 1 108 ? -1.443 -2.161 -2.394 1.00 98.88 108 LYS A N 1
ATOM 835 C CA . LYS A 1 108 ? -2.719 -2.707 -2.865 1.00 98.88 108 LYS A CA 1
ATOM 836 C C . LYS A 1 108 ? -3.018 -4.099 -2.324 1.00 98.88 108 LYS A C 1
ATOM 838 O O . LYS A 1 108 ? -2.154 -4.961 -2.208 1.00 98.88 108 LYS A O 1
ATOM 843 N N . THR A 1 109 ? -4.296 -4.337 -2.066 1.00 98.69 109 THR A N 1
ATOM 844 C CA . THR A 1 109 ? -4.880 -5.668 -1.903 1.00 98.69 109 THR A CA 1
ATOM 845 C C . THR A 1 109 ? -6.346 -5.634 -2.340 1.00 98.69 109 THR A C 1
ATOM 847 O O . THR A 1 109 ? -6.850 -4.580 -2.734 1.00 98.69 109 THR A O 1
ATOM 850 N N . HIS A 1 110 ? -7.023 -6.776 -2.278 1.00 98.50 110 HIS A N 1
ATOM 851 C CA . HIS A 1 110 ? -8.427 -6.925 -2.633 1.00 98.50 110 HIS A CA 1
ATOM 852 C C . HIS A 1 110 ? -9.108 -7.928 -1.684 1.00 98.50 110 HIS A C 1
ATOM 854 O O . HIS A 1 110 ? -8.469 -8.917 -1.325 1.00 98.50 110 HIS A O 1
ATOM 860 N N . PRO A 1 111 ? -10.397 -7.761 -1.312 1.00 97.19 111 PRO A N 1
ATOM 861 C CA . PRO A 1 111 ? -11.084 -8.660 -0.373 1.00 97.19 111 PRO A CA 1
ATOM 862 C C . PRO A 1 111 ? -11.095 -10.149 -0.752 1.00 97.19 111 PRO A C 1
ATOM 864 O O . PRO A 1 111 ? -11.246 -10.999 0.119 1.00 97.19 111 PRO A O 1
ATOM 867 N N . LYS A 1 112 ? -10.957 -10.469 -2.045 1.00 97.12 112 LYS A N 1
ATOM 868 C CA . LYS A 1 112 ? -10.877 -11.852 -2.553 1.00 97.12 112 LYS A CA 1
ATOM 869 C C . LYS A 1 112 ? -9.444 -12.361 -2.749 1.00 97.12 112 LYS A C 1
ATOM 871 O O . LYS A 1 112 ? -9.254 -13.529 -3.075 1.00 97.12 112 LYS A O 1
ATOM 876 N N . SER A 1 113 ? -8.446 -11.498 -2.583 1.00 97.25 113 SER A N 1
ATOM 877 C CA . SER A 1 113 ? -7.044 -11.846 -2.784 1.00 97.25 113 SER A CA 1
ATOM 878 C C . SER A 1 113 ? -6.393 -12.304 -1.485 1.00 97.25 113 SER A C 1
ATOM 880 O O . SER A 1 113 ? -6.722 -11.835 -0.397 1.00 97.25 113 SER A O 1
ATOM 882 N N . LYS A 1 114 ? -5.412 -13.196 -1.616 1.00 97.12 114 LYS A N 1
ATOM 883 C CA . LYS A 1 114 ? -4.509 -13.597 -0.528 1.00 97.12 114 LYS A CA 1
ATOM 884 C C . LYS A 1 114 ? -3.173 -12.854 -0.585 1.00 97.12 114 LYS A C 1
ATOM 886 O O . LYS A 1 114 ? -2.230 -13.247 0.090 1.00 97.12 114 LYS A O 1
ATOM 891 N N . HIS A 1 115 ? -3.067 -11.813 -1.410 1.00 98.50 115 HIS A N 1
ATOM 892 C CA . HIS A 1 115 ? -1.812 -11.114 -1.665 1.00 98.50 115 HIS A CA 1
ATOM 893 C C . HIS A 1 115 ? -1.875 -9.641 -1.279 1.00 98.50 115 HIS A C 1
ATOM 895 O O . HIS A 1 115 ? -2.862 -8.941 -1.540 1.00 98.50 115 HIS A O 1
ATOM 901 N N . PHE A 1 116 ? -0.770 -9.168 -0.716 1.00 98.81 116 PHE A N 1
ATOM 902 C CA . PHE A 1 116 ? -0.482 -7.752 -0.536 1.00 98.81 116 PHE A CA 1
ATOM 903 C C . PHE A 1 116 ? 0.594 -7.332 -1.533 1.00 98.81 116 PHE A C 1
ATOM 905 O O . PHE A 1 116 ? 1.570 -8.057 -1.715 1.00 98.81 116 PHE A O 1
ATOM 912 N N . TRP A 1 117 ? 0.421 -6.173 -2.158 1.00 98.81 117 TRP A N 1
ATOM 913 C CA . TRP A 1 117 ? 1.306 -5.646 -3.192 1.00 98.81 117 TRP A CA 1
ATOM 914 C C . TRP A 1 117 ? 1.854 -4.291 -2.771 1.00 98.81 117 TRP A C 1
ATOM 916 O O . TRP A 1 117 ? 1.104 -3.464 -2.247 1.00 98.81 117 TRP A O 1
ATOM 926 N N . ALA A 1 118 ? 3.131 -4.048 -3.048 1.00 98.81 118 ALA A N 1
ATOM 927 C CA . ALA A 1 118 ? 3.754 -2.738 -2.907 1.00 98.81 118 ALA A CA 1
ATOM 928 C C . ALA A 1 118 ? 4.730 -2.496 -4.062 1.00 98.81 118 ALA A C 1
ATOM 930 O O . ALA A 1 118 ? 5.528 -3.371 -4.401 1.00 98.81 118 ALA A O 1
ATOM 931 N N . ASP A 1 119 ? 4.678 -1.309 -4.654 1.00 98.81 119 ASP A N 1
ATOM 932 C CA . ASP A 1 119 ? 5.651 -0.876 -5.658 1.00 98.81 119 ASP A CA 1
ATOM 933 C C . ASP A 1 119 ? 6.850 -0.146 -5.019 1.00 98.81 119 ASP A C 1
ATOM 935 O O . ASP A 1 119 ? 6.920 0.028 -3.798 1.00 98.81 119 ASP A O 1
ATOM 939 N N . ALA A 1 120 ? 7.839 0.245 -5.818 1.00 98.69 120 ALA A N 1
ATOM 940 C CA . ALA A 1 120 ? 8.918 1.132 -5.374 1.00 98.69 120 ALA A CA 1
ATOM 941 C C . ALA A 1 120 ? 9.437 2.025 -6.517 1.00 98.69 120 ALA A C 1
ATOM 943 O O . ALA A 1 120 ? 10.648 2.134 -6.728 1.00 98.69 120 ALA A O 1
ATOM 944 N N . PRO A 1 121 ? 8.548 2.677 -7.288 1.00 98.44 121 PRO A N 1
ATOM 945 C CA . PRO A 1 121 ? 8.918 3.331 -8.531 1.00 98.44 121 PRO A CA 1
ATOM 946 C C . PRO A 1 121 ? 9.836 4.524 -8.319 1.00 98.44 121 PRO A C 1
ATOM 948 O O . PRO A 1 121 ? 10.476 4.913 -9.277 1.00 98.44 121 PRO A O 1
ATOM 951 N N . GLN A 1 122 ? 9.918 5.131 -7.131 1.00 98.38 122 GLN A N 1
ATOM 952 C CA . GLN A 1 122 ? 10.827 6.256 -6.860 1.00 98.38 122 GLN A CA 1
ATOM 953 C C . GLN A 1 122 ? 12.183 5.810 -6.302 1.00 98.38 122 GLN A C 1
ATOM 955 O O . GLN A 1 122 ? 13.029 6.649 -5.993 1.00 98.38 122 GLN A O 1
ATOM 960 N N . ASN A 1 123 ? 12.417 4.503 -6.180 1.00 98.44 123 ASN A N 1
ATOM 961 C CA . ASN A 1 123 ? 13.722 3.998 -5.789 1.00 98.44 123 ASN A CA 1
ATOM 962 C C . ASN A 1 123 ? 14.774 4.333 -6.879 1.00 98.44 123 ASN A C 1
ATOM 964 O O . ASN A 1 123 ? 14.455 4.298 -8.078 1.00 98.44 123 ASN A O 1
ATOM 968 N N . PRO A 1 124 ? 16.010 4.713 -6.504 1.00 96.94 124 PRO A N 1
ATOM 969 C CA . PRO A 1 124 ? 17.070 4.991 -7.473 1.00 96.94 124 PRO A CA 1
ATOM 970 C C . PRO A 1 124 ? 17.644 3.723 -8.120 1.00 96.94 124 PRO A C 1
ATOM 972 O O . PRO A 1 124 ? 18.189 3.801 -9.222 1.00 96.94 124 PRO A O 1
ATOM 975 N N . GLU A 1 125 ? 17.530 2.563 -7.471 1.00 97.69 125 GLU A N 1
ATOM 976 C CA . GLU A 1 125 ? 18.038 1.304 -8.007 1.00 97.69 125 GLU A CA 1
ATOM 977 C C . GLU A 1 125 ? 17.110 0.779 -9.104 1.00 97.69 125 GLU A C 1
ATOM 979 O O . GLU A 1 125 ? 15.936 0.487 -8.867 1.00 97.69 125 GLU A O 1
ATOM 984 N N . LYS A 1 126 ? 17.654 0.621 -10.317 1.00 96.44 126 LYS A N 1
ATOM 985 C CA . LYS A 1 126 ? 16.899 0.200 -11.507 1.00 96.44 126 LYS A CA 1
ATOM 986 C C . LYS A 1 126 ? 16.094 -1.080 -11.263 1.00 96.44 126 LYS A C 1
ATOM 988 O O . LYS A 1 126 ? 14.892 -1.084 -11.494 1.00 96.44 126 LYS A O 1
ATOM 993 N N . ALA A 1 127 ? 16.732 -2.123 -10.725 1.00 96.81 127 ALA A N 1
ATOM 994 C CA . ALA A 1 127 ? 16.083 -3.411 -10.477 1.00 96.81 127 ALA A CA 1
ATOM 995 C C . ALA A 1 127 ? 14.910 -3.316 -9.486 1.00 96.81 127 ALA A C 1
ATOM 997 O O . ALA A 1 127 ? 13.943 -4.066 -9.605 1.00 96.81 127 ALA A O 1
ATOM 998 N N . VAL A 1 128 ? 14.980 -2.388 -8.527 1.00 98.38 128 VAL A N 1
ATOM 999 C CA . VAL A 1 128 ? 13.917 -2.153 -7.546 1.00 98.38 128 VAL A CA 1
ATOM 1000 C C . VAL A 1 128 ? 12.776 -1.358 -8.172 1.00 98.38 128 VAL A C 1
ATOM 1002 O O . VAL A 1 128 ? 11.622 -1.759 -8.066 1.00 98.38 128 VAL A O 1
ATOM 1005 N N . ALA A 1 129 ? 13.094 -0.265 -8.866 1.00 98.38 129 ALA A N 1
ATOM 1006 C CA . ALA A 1 129 ? 12.102 0.591 -9.510 1.00 98.38 129 ALA A CA 1
ATOM 1007 C C . ALA A 1 129 ? 11.351 -0.102 -10.660 1.00 98.38 129 ALA A C 1
ATOM 1009 O O . ALA A 1 129 ? 10.219 0.270 -10.957 1.00 98.38 129 ALA A O 1
ATOM 1010 N N . GLU A 1 130 ? 11.962 -1.104 -11.291 1.00 98.31 130 GLU A N 1
ATOM 1011 C CA . GLU A 1 130 ? 11.369 -1.956 -12.333 1.00 98.31 130 GLU A CA 1
ATOM 1012 C C . GLU A 1 130 ? 10.515 -3.110 -11.776 1.00 98.31 130 GLU A C 1
ATOM 1014 O O . GLU A 1 130 ? 9.941 -3.882 -12.549 1.00 98.31 130 GLU A O 1
ATOM 1019 N N . SER A 1 131 ? 10.421 -3.240 -10.448 1.00 98.62 131 SER A N 1
ATOM 1020 C CA . SER A 1 131 ? 9.786 -4.377 -9.783 1.00 98.62 131 SER A CA 1
ATOM 1021 C C . SER A 1 131 ? 8.649 -3.983 -8.838 1.00 98.62 131 SER A C 1
ATOM 1023 O O . SER A 1 131 ? 8.555 -2.855 -8.358 1.00 98.62 131 SER A O 1
ATOM 1025 N N . VAL A 1 132 ? 7.811 -4.967 -8.506 1.00 98.75 132 VAL A N 1
ATOM 1026 C CA . VAL A 1 132 ? 6.862 -4.901 -7.385 1.00 98.75 132 VAL A CA 1
ATOM 1027 C C . VAL A 1 132 ? 7.104 -6.040 -6.399 1.00 98.75 132 VAL A C 1
ATOM 1029 O O . VAL A 1 132 ? 7.487 -7.149 -6.782 1.00 98.75 132 VAL A O 1
ATOM 1032 N N . ALA A 1 133 ? 6.861 -5.775 -5.120 1.00 98.81 133 ALA A N 1
ATOM 1033 C CA . ALA A 1 133 ? 6.924 -6.765 -4.058 1.00 98.81 133 ALA A CA 1
ATOM 1034 C C . ALA A 1 133 ? 5.529 -7.323 -3.752 1.00 98.81 133 ALA A C 1
ATOM 1036 O O . ALA A 1 133 ? 4.544 -6.583 -3.692 1.00 98.81 133 ALA A O 1
ATOM 1037 N N . VAL A 1 134 ? 5.460 -8.637 -3.537 1.00 98.81 134 VAL A N 1
ATOM 1038 C CA . VAL A 1 134 ? 4.233 -9.365 -3.208 1.00 98.81 134 VAL A CA 1
ATOM 1039 C C . VAL A 1 134 ? 4.449 -10.146 -1.923 1.00 98.81 134 VAL A C 1
ATOM 1041 O O . VAL A 1 134 ? 5.406 -10.914 -1.827 1.00 98.81 134 VAL A O 1
ATOM 1044 N N . TRP A 1 135 ? 3.539 -10.009 -0.966 1.00 98.75 135 TRP A N 1
ATOM 1045 C CA . TRP A 1 135 ? 3.481 -10.824 0.249 1.00 98.75 135 TRP A CA 1
ATOM 1046 C C . TRP A 1 135 ? 2.304 -11.788 0.189 1.00 98.75 135 TRP A C 1
ATOM 1048 O O . TRP A 1 135 ? 1.296 -11.529 -0.477 1.00 98.75 135 TRP A O 1
ATOM 1058 N N . ASP A 1 136 ? 2.435 -12.893 0.916 1.00 97.81 136 ASP A N 1
ATOM 1059 C CA . ASP A 1 136 ? 1.291 -13.717 1.286 1.00 97.81 136 ASP A CA 1
ATOM 1060 C C . ASP A 1 136 ? 0.614 -13.084 2.506 1.00 97.81 136 ASP A C 1
ATOM 1062 O O . ASP A 1 136 ? 1.279 -12.764 3.485 1.00 97.81 136 ASP A O 1
ATOM 1066 N N . MET A 1 137 ? -0.704 -12.905 2.481 1.00 96.75 137 MET A N 1
ATOM 1067 C CA . MET A 1 137 ? -1.445 -12.379 3.635 1.00 96.75 137 MET A CA 1
ATOM 1068 C C . MET A 1 137 ? -1.363 -13.292 4.867 1.00 96.75 137 MET A C 1
ATOM 1070 O O . MET A 1 137 ? -1.625 -12.833 5.979 1.00 96.75 137 MET A O 1
ATOM 1074 N N . ALA A 1 138 ? -1.004 -14.566 4.687 1.00 95.38 138 ALA A N 1
ATOM 1075 C CA . ALA A 1 138 ? -0.722 -15.483 5.786 1.00 95.38 138 ALA A CA 1
ATOM 1076 C C . ALA A 1 138 ? 0.656 -15.251 6.437 1.00 95.38 138 ALA A C 1
ATOM 1078 O O . ALA A 1 138 ? 0.830 -15.602 7.603 1.00 95.38 138 ALA A O 1
ATOM 1079 N N . ASP A 1 139 ? 1.615 -14.653 5.720 1.00 96.19 139 ASP A N 1
ATOM 1080 C CA . ASP A 1 139 ? 2.958 -14.338 6.216 1.00 96.19 139 ASP A CA 1
ATOM 1081 C C . ASP A 1 139 ? 3.468 -13.004 5.646 1.00 96.19 139 ASP A C 1
ATOM 1083 O O . ASP A 1 139 ? 4.011 -12.913 4.543 1.00 96.19 139 ASP A O 1
ATOM 1087 N N . LEU A 1 140 ? 3.320 -11.953 6.452 1.00 97.56 140 LEU A N 1
ATOM 1088 C CA . LEU A 1 140 ? 3.756 -10.597 6.120 1.00 97.56 140 LEU A CA 1
ATOM 1089 C C . LEU A 1 140 ? 5.201 -10.297 6.564 1.00 97.56 140 LEU A C 1
ATOM 1091 O O . LEU A 1 140 ? 5.633 -9.146 6.474 1.00 97.56 140 LEU A O 1
ATOM 1095 N N . SER A 1 141 ? 5.953 -11.287 7.064 1.00 95.81 141 SER A N 1
ATOM 1096 C CA . SER A 1 141 ? 7.319 -11.070 7.574 1.00 95.81 141 SER A CA 1
ATOM 1097 C C . SER A 1 141 ? 8.329 -10.750 6.470 1.00 95.81 141 SER A C 1
ATOM 1099 O O . SER A 1 141 ? 9.301 -10.031 6.707 1.00 95.81 141 SER A O 1
ATOM 1101 N N . LYS A 1 142 ? 8.088 -11.249 5.252 1.00 95.94 142 LYS A N 1
ATOM 1102 C CA . LYS A 1 142 ? 8.927 -11.023 4.072 1.00 95.94 142 LYS A CA 1
ATOM 1103 C C . LYS A 1 142 ? 8.118 -11.155 2.779 1.00 95.94 142 LYS A C 1
ATOM 1105 O O . LYS A 1 142 ? 7.143 -11.907 2.756 1.00 95.94 142 LYS A O 1
ATOM 1110 N N . PRO A 1 143 ? 8.526 -10.482 1.688 1.00 97.88 143 PRO A N 1
ATOM 1111 C CA . PRO A 1 143 ? 7.918 -10.711 0.387 1.00 97.88 143 PRO A CA 1
ATOM 1112 C C . PRO A 1 143 ? 8.023 -12.189 0.002 1.00 97.88 143 PRO A C 1
ATOM 1114 O O . PRO A 1 143 ? 9.095 -12.792 0.087 1.00 97.88 143 PRO A O 1
ATOM 1117 N N . LYS A 1 144 ? 6.920 -12.765 -0.473 1.00 98.12 144 LYS A N 1
ATOM 1118 C CA . LYS A 1 144 ? 6.914 -14.108 -1.063 1.00 98.12 144 LYS A CA 1
ATOM 1119 C C . LYS A 1 144 ? 7.500 -14.110 -2.475 1.00 98.12 144 LYS A C 1
ATOM 1121 O O . LYS A 1 144 ? 7.981 -15.138 -2.941 1.00 98.12 144 LYS A O 1
ATOM 1126 N N . LYS A 1 145 ? 7.410 -12.975 -3.178 1.00 98.19 145 LYS A N 1
ATOM 1127 C CA . LYS A 1 145 ? 7.948 -12.794 -4.528 1.00 98.19 145 LYS A CA 1
ATOM 1128 C C . LYS A 1 145 ? 8.258 -11.323 -4.783 1.00 98.19 145 LYS A C 1
ATOM 1130 O O . LYS A 1 145 ? 7.500 -10.450 -4.370 1.00 98.19 145 LYS A O 1
ATOM 1135 N N . ILE A 1 146 ? 9.337 -11.081 -5.517 1.00 98.44 146 ILE A N 1
ATOM 1136 C CA . ILE A 1 146 ? 9.600 -9.816 -6.202 1.00 98.44 146 ILE A CA 1
ATOM 1137 C C . ILE A 1 146 ? 9.407 -10.083 -7.695 1.00 98.44 146 ILE A C 1
ATOM 1139 O O . ILE A 1 146 ? 10.000 -11.021 -8.231 1.00 98.44 146 ILE A O 1
ATOM 1143 N N . ILE A 1 147 ? 8.525 -9.328 -8.342 1.00 98.38 147 ILE A N 1
ATOM 1144 C CA . ILE A 1 147 ? 8.197 -9.482 -9.764 1.00 98.38 147 ILE A CA 1
ATOM 1145 C C . ILE A 1 147 ? 8.871 -8.345 -10.513 1.00 98.38 147 ILE A C 1
ATOM 1147 O O . ILE A 1 147 ? 8.548 -7.187 -10.257 1.00 98.38 147 ILE A O 1
ATOM 1151 N N . ASN A 1 148 ? 9.794 -8.672 -11.418 1.00 97.94 148 ASN A N 1
ATOM 1152 C CA . ASN A 1 148 ? 10.425 -7.687 -12.288 1.00 97.94 148 ASN A CA 1
ATOM 1153 C C . ASN A 1 148 ? 9.514 -7.448 -13.493 1.00 97.94 148 ASN A C 1
ATOM 1155 O O . ASN A 1 148 ? 9.590 -8.137 -14.507 1.00 97.94 148 ASN A O 1
ATOM 1159 N N . VAL A 1 149 ? 8.639 -6.462 -13.340 1.00 97.88 149 VAL A N 1
ATOM 1160 C CA . VAL A 1 149 ? 7.595 -6.101 -14.300 1.00 97.88 149 VAL A CA 1
ATOM 1161 C C . VAL A 1 149 ? 8.211 -5.675 -15.633 1.00 97.88 149 VAL A C 1
ATOM 1163 O O . VAL A 1 149 ? 7.703 -6.037 -16.691 1.00 97.88 149 VAL A O 1
ATOM 1166 N N . ALA A 1 150 ? 9.341 -4.960 -15.602 1.00 96.62 150 ALA A N 1
ATOM 1167 C CA . ALA A 1 150 ? 10.038 -4.553 -16.819 1.00 96.62 150 ALA A CA 1
ATOM 1168 C C . ALA A 1 150 ? 10.543 -5.749 -17.627 1.00 96.62 150 ALA A C 1
ATOM 1170 O O . ALA A 1 150 ? 10.310 -5.812 -18.834 1.00 96.62 150 ALA A O 1
ATOM 1171 N N . LYS A 1 151 ? 11.187 -6.710 -16.962 1.00 95.56 151 LYS A N 1
ATOM 1172 C CA . LYS A 1 151 ? 11.673 -7.938 -17.593 1.00 95.56 151 LYS A CA 1
ATOM 1173 C C . LYS A 1 151 ? 10.518 -8.795 -18.109 1.00 95.56 151 LYS A C 1
ATOM 1175 O O . LYS A 1 151 ? 10.562 -9.246 -19.250 1.00 95.56 151 LYS A O 1
ATOM 1180 N N . ASP A 1 152 ? 9.492 -8.989 -17.286 1.00 95.25 152 ASP A N 1
ATOM 1181 C CA . ASP A 1 152 ? 8.361 -9.863 -17.606 1.00 95.25 152 ASP A CA 1
ATOM 1182 C C . ASP A 1 152 ? 7.471 -9.273 -18.721 1.00 95.25 152 ASP A C 1
ATOM 1184 O O . ASP A 1 152 ? 6.803 -10.023 -19.427 1.00 95.25 152 ASP A O 1
ATOM 1188 N N . SER A 1 153 ? 7.520 -7.951 -18.949 1.00 95.31 153 SER A N 1
ATOM 1189 C CA . SER A 1 153 ? 6.797 -7.285 -20.046 1.00 95.31 153 SER A CA 1
ATOM 1190 C C . SER A 1 153 ? 7.290 -7.649 -21.451 1.00 95.31 153 SER A C 1
ATOM 1192 O O . SER A 1 153 ? 6.579 -7.418 -22.427 1.00 95.31 153 SER A O 1
ATOM 1194 N N . GLY A 1 154 ? 8.528 -8.142 -21.582 1.00 94.19 154 GLY A N 1
ATOM 1195 C CA . GLY A 1 154 ? 9.167 -8.381 -22.880 1.00 94.19 154 GLY A CA 1
ATOM 1196 C C . GLY A 1 154 ? 9.506 -7.113 -23.680 1.00 94.19 154 GLY A C 1
ATOM 1197 O O . GLY A 1 154 ? 9.958 -7.225 -24.820 1.00 94.19 154 GLY A O 1
ATOM 1198 N N . LEU A 1 155 ? 9.315 -5.911 -23.118 1.00 93.12 155 LEU A N 1
ATOM 1199 C CA . LEU A 1 155 ? 9.713 -4.668 -23.779 1.00 93.12 155 LEU A CA 1
ATOM 1200 C C . LEU A 1 155 ? 11.244 -4.558 -23.884 1.00 93.12 155 LEU A C 1
ATOM 1202 O O . LEU A 1 155 ? 11.950 -4.957 -22.953 1.00 93.12 155 LEU A O 1
ATOM 1206 N N . PRO A 1 156 ? 11.776 -3.939 -24.956 1.00 91.94 156 PRO A N 1
ATOM 1207 C CA . PRO A 1 156 ? 13.210 -3.719 -25.099 1.00 91.94 156 PRO A CA 1
ATOM 1208 C C . PRO A 1 156 ? 13.819 -2.969 -23.908 1.00 91.94 156 PRO A C 1
ATOM 1210 O O . PRO A 1 156 ? 13.191 -2.099 -23.287 1.00 91.94 156 PRO A O 1
ATOM 1213 N N . GLU A 1 157 ? 15.076 -3.272 -23.593 1.00 90.12 157 GLU A N 1
ATOM 1214 C CA . GLU A 1 157 ? 15.831 -2.475 -22.632 1.00 90.12 157 GLU A CA 1
ATOM 1215 C C . GLU A 1 157 ? 16.040 -1.053 -23.158 1.00 90.12 157 GLU A C 1
ATOM 1217 O O . GLU A 1 157 ? 16.295 -0.829 -24.340 1.00 90.12 157 GLU A O 1
ATOM 1222 N N . THR A 1 158 ? 15.936 -0.077 -22.260 1.00 90.19 158 THR A N 1
ATOM 1223 C CA . THR A 1 158 ? 16.154 1.334 -22.579 1.00 90.19 158 THR A CA 1
ATOM 1224 C C . THR A 1 158 ? 17.120 1.950 -21.572 1.00 90.19 158 THR A C 1
ATOM 1226 O O . THR A 1 158 ? 17.413 1.373 -20.517 1.00 90.19 158 THR A O 1
ATOM 1229 N N . LYS A 1 159 ? 17.658 3.127 -21.917 1.00 90.81 159 LYS A N 1
ATOM 1230 C CA . LYS A 1 159 ? 18.563 3.876 -21.034 1.00 90.81 159 LYS A CA 1
ATOM 1231 C C . LYS A 1 159 ? 17.833 4.407 -19.798 1.00 90.81 159 LYS A C 1
ATOM 1233 O O . LYS A 1 159 ? 18.433 4.476 -18.728 1.00 90.81 159 LYS A O 1
ATOM 1238 N N . ALA A 1 160 ? 16.568 4.808 -19.941 1.00 93.69 160 ALA A N 1
ATOM 1239 C CA . ALA A 1 160 ? 15.762 5.232 -18.805 1.00 93.69 160 ALA A CA 1
ATOM 1240 C C . ALA A 1 160 ? 15.282 4.020 -17.994 1.00 93.69 160 ALA A C 1
ATOM 1242 O O . ALA A 1 160 ? 15.087 2.927 -18.519 1.00 93.69 160 ALA A O 1
ATOM 1243 N N . ILE A 1 161 ? 1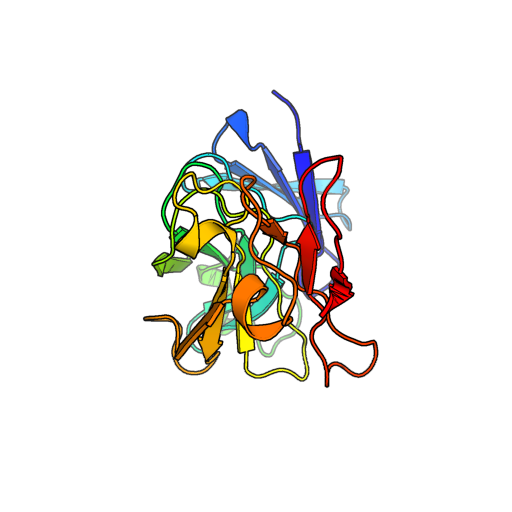5.077 4.231 -16.696 1.00 95.31 161 ILE A N 1
ATOM 1244 C CA . ILE A 1 161 ? 14.461 3.232 -15.821 1.00 95.31 161 ILE A CA 1
ATOM 1245 C C . ILE A 1 161 ? 12.970 3.176 -16.153 1.00 95.31 161 ILE A C 1
ATOM 1247 O O . ILE A 1 161 ? 12.298 4.209 -16.083 1.00 95.31 161 ILE A O 1
ATOM 1251 N N . LYS A 1 162 ? 12.451 1.986 -16.473 1.00 96.19 162 LYS A N 1
ATOM 1252 C CA . LYS A 1 162 ? 11.006 1.774 -16.626 1.00 96.19 162 LYS A CA 1
ATOM 1253 C C . LYS A 1 162 ? 10.388 1.526 -15.252 1.00 96.19 162 LYS A C 1
ATOM 1255 O O . LYS A 1 162 ? 10.638 0.509 -14.628 1.00 96.19 162 LYS A O 1
ATOM 1260 N N . ARG A 1 163 ? 9.606 2.462 -14.731 1.00 98.06 163 ARG A N 1
ATOM 1261 C CA . ARG A 1 163 ? 9.146 2.406 -13.337 1.00 98.06 163 ARG A CA 1
ATOM 1262 C C . ARG A 1 163 ? 7.846 1.609 -13.238 1.00 98.06 163 ARG A C 1
ATOM 1264 O O . ARG A 1 163 ? 6.832 2.027 -13.792 1.00 98.06 163 ARG A O 1
ATOM 1271 N N . ALA A 1 164 ? 7.878 0.476 -12.544 1.00 98.56 164 ALA A N 1
ATOM 1272 C CA . ALA A 1 164 ? 6.698 -0.323 -12.237 1.00 98.56 164 ALA A CA 1
ATOM 1273 C C . ALA A 1 164 ? 5.898 0.365 -11.126 1.00 98.56 164 ALA A C 1
ATOM 1275 O O . ALA A 1 164 ? 6.419 0.605 -10.035 1.00 98.56 164 ALA A O 1
ATOM 1276 N N . VAL A 1 165 ? 4.652 0.735 -11.409 1.00 98.62 165 VAL A N 1
ATOM 1277 C CA . VAL A 1 165 ? 3.875 1.617 -10.536 1.00 98.62 165 VAL A CA 1
ATOM 1278 C C . VAL A 1 165 ? 2.393 1.269 -10.538 1.00 98.62 165 VAL A C 1
ATOM 1280 O O . VAL A 1 165 ? 1.815 0.913 -11.563 1.00 98.62 165 VAL A O 1
ATOM 1283 N N . HIS A 1 166 ? 1.778 1.449 -9.372 1.00 98.31 166 HIS A N 1
ATOM 1284 C CA . HIS A 1 166 ? 0.337 1.412 -9.147 1.00 98.31 166 HIS A CA 1
ATOM 1285 C C . HIS A 1 166 ? -0.334 0.076 -9.526 1.00 98.31 166 HIS A C 1
ATOM 1287 O O . HIS A 1 166 ? -1.084 0.020 -10.500 1.00 98.31 166 HIS A O 1
ATOM 1293 N N . PRO A 1 167 ? -0.133 -0.991 -8.724 1.00 98.62 167 PRO A N 1
ATOM 1294 C CA . PRO A 1 167 ? -0.895 -2.228 -8.872 1.00 98.62 167 PRO A CA 1
ATOM 1295 C C . PRO A 1 167 ? -2.389 -1.957 -8.656 1.00 98.62 167 PRO A C 1
ATOM 1297 O O . PRO A 1 167 ? -2.754 -1.401 -7.617 1.00 98.62 167 PRO A O 1
ATOM 1300 N N . GLU A 1 168 ? -3.260 -2.362 -9.576 1.00 98.69 168 GLU A N 1
ATOM 1301 C CA . GLU A 1 168 ? -4.721 -2.215 -9.480 1.00 98.69 168 GLU A CA 1
ATOM 1302 C C . GLU A 1 168 ? -5.403 -3.538 -9.830 1.00 98.69 168 GLU A C 1
ATOM 1304 O O . GLU A 1 168 ? -5.032 -4.195 -10.793 1.00 98.69 168 GLU A O 1
ATOM 1309 N N . TYR A 1 169 ? -6.389 -3.952 -9.033 1.00 98.62 169 TYR A N 1
ATOM 1310 C CA . TYR A 1 169 ? -7.111 -5.195 -9.299 1.00 98.62 169 TYR A CA 1
ATOM 1311 C C . TYR A 1 169 ? -8.195 -5.007 -10.364 1.00 98.62 169 TYR A C 1
ATOM 1313 O O . TYR A 1 169 ? -8.835 -3.954 -10.419 1.00 98.62 169 TYR A O 1
ATOM 1321 N N . SER A 1 170 ? -8.472 -6.067 -11.127 1.00 98.19 170 SER A N 1
ATOM 1322 C CA . SER A 1 170 ? -9.711 -6.196 -11.899 1.00 98.19 170 SER A CA 1
ATOM 1323 C C . SER A 1 170 ? -10.944 -6.131 -10.983 1.00 98.19 170 SER A C 1
ATOM 1325 O O . SER A 1 170 ? -10.870 -6.360 -9.772 1.00 98.19 170 SER A O 1
ATOM 1327 N N . ALA A 1 171 ? -12.117 -5.850 -11.556 1.00 96.31 171 ALA A N 1
ATOM 1328 C CA . ALA A 1 171 ? -13.358 -5.692 -10.789 1.00 96.31 171 ALA A CA 1
ATOM 1329 C C . ALA A 1 171 ? -13.750 -6.944 -9.978 1.00 96.31 171 ALA A C 1
ATOM 1331 O O . ALA A 1 171 ? -14.343 -6.841 -8.903 1.00 96.31 171 ALA A O 1
ATOM 1332 N N . ASP A 1 172 ? -13.429 -8.134 -10.482 1.00 96.75 172 ASP A N 1
ATOM 1333 C CA . ASP A 1 172 ? -13.679 -9.403 -9.802 1.00 96.75 172 ASP A CA 1
ATOM 1334 C C . ASP A 1 172 ? -12.560 -9.795 -8.822 1.00 96.75 172 ASP A C 1
ATOM 1336 O O . ASP A 1 172 ? -12.777 -10.694 -8.002 1.00 96.75 172 ASP A O 1
ATOM 1340 N N . GLY A 1 173 ? -11.419 -9.101 -8.860 1.00 97.38 173 GLY A N 1
ATOM 1341 C CA . GLY A 1 173 ? -10.253 -9.311 -8.011 1.00 97.38 173 GLY A CA 1
ATOM 1342 C C . GLY A 1 173 ? -9.361 -10.486 -8.404 1.00 97.38 173 GLY A C 1
ATOM 1343 O O . GLY A 1 173 ? -8.580 -10.926 -7.556 1.00 97.38 173 GLY A O 1
ATOM 1344 N N . SER A 1 174 ? -9.512 -11.027 -9.615 1.00 96.88 174 SER A N 1
ATOM 1345 C CA . SER A 1 174 ? -8.732 -12.175 -10.099 1.00 96.88 174 SER A CA 1
ATOM 1346 C C . SER A 1 174 ? -7.392 -11.773 -10.723 1.00 96.88 174 SER A C 1
ATOM 1348 O O . SER A 1 174 ? -6.427 -12.530 -10.614 1.00 96.88 174 SER A O 1
ATOM 1350 N N . GLU A 1 175 ? -7.302 -10.568 -11.284 1.00 97.81 175 GLU A N 1
ATOM 1351 C CA . GLU A 1 175 ? -6.102 -10.032 -11.926 1.00 97.81 175 GLU A CA 1
ATOM 1352 C C . GLU A 1 175 ? -5.591 -8.786 -11.201 1.00 97.81 175 GLU A C 1
ATOM 1354 O O . GLU A 1 175 ? -6.352 -8.071 -10.545 1.00 97.81 175 GLU A O 1
ATOM 1359 N N . VAL A 1 176 ? -4.291 -8.524 -11.336 1.00 98.44 176 VAL A N 1
ATOM 1360 C CA . VAL A 1 176 ? -3.644 -7.283 -10.900 1.00 98.44 176 VAL A CA 1
ATOM 1361 C C . VAL A 1 176 ? -2.895 -6.718 -12.089 1.00 98.44 176 VAL A C 1
ATOM 1363 O O . VAL A 1 176 ? -2.033 -7.398 -12.631 1.00 98.44 176 VAL A O 1
ATOM 1366 N N . TRP A 1 177 ? -3.223 -5.490 -12.463 1.00 98.38 177 TRP A N 1
ATOM 1367 C CA . TRP A 1 177 ? -2.598 -4.760 -13.554 1.00 98.38 177 TRP A CA 1
ATOM 1368 C C . TRP A 1 177 ? -1.591 -3.767 -12.990 1.00 98.38 177 TRP A C 1
ATOM 1370 O O . TRP A 1 177 ? -1.856 -3.115 -11.973 1.00 98.38 177 TRP A O 1
ATOM 1380 N N . ILE A 1 178 ? -0.438 -3.646 -13.637 1.00 98.56 178 ILE A N 1
ATOM 1381 C CA . ILE A 1 178 ? 0.649 -2.768 -13.204 1.00 98.56 178 ILE A CA 1
ATOM 1382 C C . ILE A 1 178 ? 1.094 -1.917 -14.384 1.00 98.56 178 ILE A C 1
ATOM 1384 O O . ILE A 1 178 ? 1.419 -2.425 -15.456 1.00 98.56 178 ILE A O 1
ATOM 1388 N N . SER A 1 179 ? 1.163 -0.606 -14.176 1.00 98.00 179 SER A N 1
ATOM 1389 C CA . SER A 1 179 ? 1.730 0.293 -15.174 1.00 98.00 179 SER A CA 1
ATOM 1390 C C . SER A 1 179 ? 3.250 0.192 -15.158 1.00 98.00 179 SER A C 1
ATOM 1392 O O . SER A 1 179 ? 3.891 0.357 -14.120 1.00 98.00 179 SER A O 1
ATOM 1394 N N . LEU A 1 180 ? 3.838 -0.009 -16.327 1.00 97.50 180 LEU A N 1
ATOM 1395 C CA . LEU A 1 180 ? 5.263 0.110 -16.564 1.00 97.50 180 LEU A CA 1
ATOM 1396 C C . LEU A 1 180 ? 5.530 1.442 -17.269 1.00 97.50 180 LEU A C 1
ATOM 1398 O O . LEU A 1 180 ? 5.344 1.581 -18.480 1.00 97.50 180 LEU A O 1
ATOM 1402 N N . TRP A 1 181 ? 5.931 2.436 -16.482 1.00 95.69 181 TRP A N 1
ATOM 1403 C CA . TRP A 1 181 ? 6.124 3.809 -16.935 1.00 95.69 181 TRP A CA 1
ATOM 1404 C C . TRP A 1 181 ? 7.523 4.005 -17.533 1.00 95.69 181 TRP A C 1
ATOM 1406 O O . TRP A 1 181 ? 8.522 4.034 -16.811 1.00 95.69 181 TRP A O 1
ATOM 1416 N N . GLY A 1 182 ? 7.591 4.142 -18.858 1.00 93.56 182 GLY A N 1
ATOM 1417 C CA . GLY A 1 182 ? 8.824 4.411 -19.598 1.00 93.56 182 GLY A CA 1
ATOM 1418 C C . GLY A 1 182 ? 9.257 5.879 -19.594 1.00 93.56 182 GLY A C 1
ATOM 1419 O O . GLY A 1 182 ? 8.506 6.784 -19.223 1.00 93.56 182 GLY A O 1
ATOM 1420 N N . GLY A 1 183 ? 10.495 6.124 -20.036 1.00 92.06 183 GLY A N 1
ATOM 1421 C CA . GLY A 1 183 ? 10.969 7.473 -20.340 1.00 92.06 183 GLY A CA 1
ATOM 1422 C C . GLY A 1 183 ? 10.131 8.147 -21.433 1.00 92.06 183 GLY A C 1
ATOM 1423 O O . GLY A 1 183 ? 9.378 7.498 -22.148 1.00 92.06 183 GLY A O 1
ATOM 1424 N N . LYS A 1 184 ? 10.284 9.466 -21.604 1.00 91.38 184 LYS A N 1
ATOM 1425 C CA . LYS A 1 184 ? 9.469 10.277 -22.535 1.00 91.38 184 LYS A CA 1
ATOM 1426 C C . LYS A 1 184 ? 9.389 9.714 -23.965 1.00 91.38 184 LYS A C 1
ATOM 1428 O O . LYS A 1 184 ? 8.377 9.902 -24.629 1.00 91.38 184 LYS A O 1
ATOM 1433 N N . THR A 1 185 ? 10.464 9.091 -24.443 1.00 92.50 185 THR A N 1
ATOM 1434 C CA . THR A 1 185 ? 10.578 8.504 -25.788 1.00 92.50 185 THR A CA 1
ATOM 1435 C C . THR A 1 185 ? 10.486 6.980 -25.791 1.00 92.50 185 THR A C 1
ATOM 1437 O O . THR A 1 185 ? 10.546 6.377 -26.857 1.00 92.50 185 THR A O 1
ATOM 1440 N N . ASP A 1 186 ? 10.382 6.359 -24.616 1.00 93.25 186 ASP A N 1
ATOM 1441 C CA . ASP A 1 186 ? 10.356 4.910 -24.468 1.00 93.25 186 ASP A CA 1
ATOM 1442 C C . ASP A 1 186 ? 8.907 4.416 -24.428 1.00 93.25 186 ASP A C 1
ATOM 1444 O O . ASP A 1 186 ? 8.001 5.097 -23.941 1.00 93.25 186 ASP A O 1
ATOM 1448 N N . GLN A 1 187 ? 8.684 3.191 -24.897 1.00 92.94 187 GLN A N 1
ATOM 1449 C CA . GLN A 1 187 ? 7.375 2.557 -24.806 1.00 92.94 187 GLN A CA 1
ATOM 1450 C C . GLN A 1 187 ? 6.994 2.296 -23.338 1.00 92.94 187 GLN A C 1
ATOM 1452 O O . GLN A 1 187 ? 7.797 1.789 -22.553 1.00 92.94 187 GLN A O 1
ATOM 1457 N N . SER A 1 188 ? 5.751 2.630 -22.986 1.00 94.88 188 SER A N 1
ATOM 1458 C CA . SER A 1 188 ? 5.113 2.262 -21.715 1.00 94.88 188 SER A CA 1
ATOM 1459 C C . SER A 1 188 ? 4.094 1.142 -21.941 1.00 94.88 188 SER A C 1
ATOM 1461 O O . SER A 1 188 ? 3.627 0.952 -23.066 1.00 94.88 188 SER A O 1
ATOM 1463 N N . ALA A 1 189 ? 3.733 0.422 -20.882 1.00 95.12 189 ALA A N 1
ATOM 1464 C CA . ALA A 1 189 ? 2.734 -0.645 -20.940 1.00 95.12 189 ALA A CA 1
ATOM 1465 C C . ALA A 1 189 ? 1.896 -0.709 -19.658 1.00 95.12 189 ALA A C 1
ATOM 1467 O O . ALA A 1 189 ? 2.287 -0.173 -18.623 1.00 95.12 189 ALA A O 1
ATOM 1468 N N . ILE A 1 190 ? 0.759 -1.393 -19.740 1.00 95.00 190 ILE A N 1
ATOM 1469 C CA . ILE A 1 190 ? 0.082 -1.989 -18.589 1.00 95.00 190 ILE A CA 1
ATOM 1470 C C . ILE A 1 190 ? 0.243 -3.492 -18.773 1.00 95.00 190 ILE A C 1
ATOM 1472 O O . ILE A 1 190 ? -0.032 -3.994 -19.866 1.00 95.00 190 ILE A O 1
ATOM 1476 N N . VAL A 1 191 ? 0.741 -4.169 -17.745 1.00 87.81 191 VAL A N 1
ATOM 1477 C CA . VAL A 1 191 ? 0.970 -5.619 -17.740 1.00 87.81 191 VAL A CA 1
ATOM 1478 C C . VAL A 1 191 ? 0.215 -6.303 -16.618 1.00 87.81 191 VAL A C 1
ATOM 1480 O O . VAL A 1 191 ? -0.108 -5.613 -15.622 1.00 87.81 191 VAL A O 1
#

Foldseek 3Di:
DDWDAEAAFPVNQWTWTDPQQQQWIWIAGNVVRGTPDIEHHDHRWAARHFEWDQQPVQGIWTWTDAQHDQWIWIARDDDPPPVCPVNVVRHGYRPDIFGGGHQWRYWYDDHPDQKIKIARLGDPDLQRQQWIFIPGSVDRNGGPDIGRNVVVVPFDDDPDRFGWDDWDADPVRPDTWIWRHDDPPGDIDID